Protein AF-A0A7V5ER15-F1 (afdb_monomer)

Foldseek 3Di:
DEEEAELVNLCCCCPVVVAQEDEAEPRYHYDPNNVVSCVVSNRHYHYPDPDPDDDDPVVPPPPDPDDDDDDDDDDDDDDPVVVVVVVVVVVVVVVCVVVVDDPPDPPDDQDPLLDDDDDDDDLPDDFAAEPPPRHGCPDDDPQWDAQESRYIYGCPALSNVLVVLLVVLLVLLQVLLVVCVVVVLPLLSVQSSSLSSLSVQLSVCSRHVHFRDWDDGPNDTLVRLVVCLVCVCVNQVDDQDDDDPPDDVSLVSLVVSLVSLVVSLVSQCVRFVPPPRPDGNRVRSNSSSVSSSSSSSVSSSCVVSCNSPDDDD

Mean predicted aligned error: 17.65 Å

Structure (mmCIF, N/CA/C/O backbone):
data_AF-A0A7V5ER15-F1
#
_entry.id   AF-A0A7V5ER15-F1
#
loop_
_atom_site.group_PDB
_atom_site.id
_atom_site.type_symbol
_atom_site.label_atom_id
_atom_site.label_alt_id
_atom_site.label_comp_id
_atom_site.label_asym_id
_atom_site.label_entity_id
_atom_site.label_seq_id
_atom_site.pdbx_PDB_ins_code
_atom_site.Cartn_x
_atom_site.Cartn_y
_atom_site.Cartn_z
_atom_site.occupancy
_atom_site.B_iso_or_equiv
_atom_site.auth_seq_id
_atom_site.auth_comp_id
_atom_site.auth_asym_id
_atom_site.auth_atom_id
_atom_site.pdbx_PDB_model_num
ATOM 1 N N . MET A 1 1 ? 37.498 3.837 35.149 1.00 53.59 1 MET A N 1
ATOM 2 C CA . MET A 1 1 ? 36.326 4.739 35.118 1.00 53.59 1 MET A CA 1
ATOM 3 C C . MET A 1 1 ? 35.666 4.514 33.775 1.00 53.59 1 MET A C 1
ATOM 5 O O . MET A 1 1 ? 36.375 4.599 32.789 1.00 53.59 1 MET A O 1
ATOM 9 N N . LYS A 1 2 ? 34.389 4.133 33.742 1.00 70.38 2 LYS A N 1
ATOM 10 C CA . LYS A 1 2 ? 33.688 3.754 32.510 1.00 70.38 2 LYS A CA 1
ATOM 11 C C . LYS A 1 2 ? 33.422 4.991 31.648 1.00 70.38 2 LYS A C 1
ATOM 13 O O . LYS A 1 2 ? 32.652 5.849 32.077 1.00 70.38 2 LYS A O 1
ATOM 18 N N . GLN A 1 3 ? 34.057 5.087 30.483 1.00 78.50 3 GLN A N 1
ATOM 19 C CA . GLN A 1 3 ? 33.856 6.185 29.532 1.00 78.50 3 GLN A CA 1
ATOM 20 C C . GLN A 1 3 ? 32.894 5.749 28.414 1.00 78.50 3 GLN A C 1
ATOM 22 O O . GLN A 1 3 ? 32.872 4.583 28.012 1.00 78.50 3 GLN A O 1
ATOM 27 N N . LEU A 1 4 ? 32.070 6.682 27.930 1.00 82.88 4 LEU A N 1
ATOM 28 C CA . LEU A 1 4 ? 31.176 6.473 26.788 1.00 82.88 4 LEU A CA 1
ATOM 29 C C . LEU A 1 4 ? 31.669 7.301 25.600 1.00 82.88 4 LEU A C 1
ATOM 31 O O . LEU A 1 4 ? 31.713 8.525 25.680 1.00 82.88 4 LEU A O 1
ATOM 35 N N . PHE A 1 5 ? 31.962 6.634 24.488 1.00 85.44 5 PHE A N 1
ATOM 36 C CA . PHE A 1 5 ? 32.396 7.243 23.235 1.00 85.44 5 PHE A CA 1
ATOM 37 C C . PHE A 1 5 ? 31.239 7.271 22.221 1.00 85.44 5 PHE A C 1
ATOM 39 O O . PHE A 1 5 ? 30.762 6.236 21.731 1.00 85.44 5 PHE A O 1
ATOM 46 N N . THR A 1 6 ? 30.766 8.481 21.925 1.00 89.12 6 THR A N 1
ATOM 47 C CA . THR A 1 6 ? 29.754 8.788 20.900 1.00 89.12 6 THR A CA 1
ATOM 48 C C . THR A 1 6 ? 30.422 9.287 19.617 1.00 89.12 6 THR A C 1
ATOM 50 O O . THR A 1 6 ? 31.609 9.601 19.615 1.00 89.12 6 THR A O 1
ATOM 53 N N . ALA A 1 7 ? 29.675 9.352 18.510 1.00 84.56 7 ALA A N 1
ATOM 54 C CA . ALA A 1 7 ? 30.217 9.800 17.224 1.00 84.56 7 ALA A CA 1
ATOM 55 C C . ALA A 1 7 ? 30.763 11.237 17.282 1.00 84.56 7 ALA A C 1
ATOM 57 O O . ALA A 1 7 ? 31.835 11.498 16.755 1.00 84.56 7 ALA A O 1
ATOM 58 N N . GLU A 1 8 ? 30.087 12.123 18.013 1.00 87.81 8 GLU A N 1
ATOM 59 C CA . GLU A 1 8 ? 30.524 13.505 18.249 1.00 87.81 8 GLU A CA 1
ATOM 60 C C . GLU A 1 8 ? 31.857 13.570 19.016 1.00 87.81 8 GLU A C 1
ATOM 62 O O . GLU A 1 8 ? 32.727 14.379 18.707 1.00 87.81 8 GLU A O 1
ATOM 67 N N . ILE A 1 9 ? 32.070 12.662 19.978 1.00 87.56 9 ILE A N 1
ATOM 68 C CA . ILE A 1 9 ? 33.349 12.563 20.695 1.00 87.56 9 ILE A CA 1
ATOM 69 C C . ILE A 1 9 ? 34.459 12.112 19.740 1.00 87.56 9 ILE A C 1
ATOM 71 O O . ILE A 1 9 ? 35.551 12.663 19.791 1.00 87.56 9 ILE A O 1
ATOM 75 N N . ILE A 1 10 ? 34.185 11.151 18.853 1.00 89.50 10 ILE A N 1
ATOM 76 C CA . ILE A 1 10 ? 35.155 10.684 17.851 1.00 89.50 10 ILE A CA 1
ATOM 77 C C . ILE A 1 10 ? 35.523 11.799 16.866 1.00 89.50 10 ILE A C 1
ATOM 79 O O . ILE A 1 10 ? 36.703 11.990 16.583 1.00 89.50 10 ILE A O 1
ATOM 83 N N . GLU A 1 11 ? 34.542 12.565 16.386 1.00 86.44 11 GLU A N 1
ATOM 84 C CA . GLU A 1 11 ? 34.790 13.720 15.515 1.00 86.44 11 GLU A CA 1
ATOM 85 C C . GLU A 1 11 ? 35.687 14.752 16.192 1.00 86.44 11 GLU A C 1
ATOM 87 O O . GLU A 1 11 ? 36.649 15.219 15.583 1.00 86.44 11 GLU A O 1
ATOM 92 N N . ARG A 1 12 ? 35.419 15.053 17.465 1.00 87.75 12 ARG A N 1
ATOM 93 C CA . ARG A 1 12 ? 36.226 15.992 18.242 1.00 87.75 12 ARG A CA 1
ATOM 94 C C . ARG A 1 12 ? 37.669 15.512 18.412 1.00 87.75 12 ARG A C 1
ATOM 96 O O . ARG A 1 12 ? 38.597 16.273 18.161 1.00 87.75 12 ARG A O 1
ATOM 103 N N . LEU A 1 13 ? 37.860 14.241 18.770 1.00 84.38 13 LEU A N 1
ATOM 104 C CA . LEU A 1 13 ? 39.193 13.660 18.965 1.00 84.38 13 LEU A CA 1
ATOM 105 C C . LEU A 1 13 ? 40.045 13.708 17.686 1.00 84.38 13 LEU A C 1
ATOM 107 O O . LEU A 1 13 ? 41.249 13.941 17.760 1.00 84.38 13 LEU A O 1
ATOM 111 N N . VAL A 1 14 ? 39.437 13.522 16.511 1.00 83.19 14 VAL A N 1
ATOM 112 C CA . VAL A 1 14 ? 40.169 13.556 15.234 1.00 83.19 14 VAL A CA 1
ATOM 113 C C . VAL A 1 14 ? 40.383 14.987 14.736 1.00 83.19 14 VAL A C 1
ATOM 115 O O . VAL A 1 14 ? 41.484 15.326 14.308 1.00 83.19 14 VAL A O 1
ATOM 118 N N . HIS A 1 15 ? 39.350 15.832 14.766 1.00 84.19 15 HIS A N 1
ATOM 119 C CA . HIS A 1 15 ? 39.406 17.162 14.152 1.00 84.19 15 HIS A CA 1
ATOM 120 C C . HIS A 1 15 ? 40.027 18.237 15.045 1.00 84.19 15 HIS A C 1
ATOM 122 O O . HIS A 1 15 ? 40.705 19.121 14.524 1.00 84.19 15 HIS A O 1
ATOM 128 N N . GLU A 1 16 ? 39.797 18.182 16.358 1.00 79.56 16 GLU A N 1
ATOM 129 C CA . GLU A 1 16 ? 40.318 19.181 17.299 1.00 79.56 16 GLU A CA 1
ATOM 130 C C . GLU A 1 16 ? 41.648 18.729 17.905 1.00 79.56 16 GLU A C 1
ATOM 132 O O . GLU A 1 16 ? 42.605 19.501 17.929 1.00 79.56 16 GLU A O 1
ATOM 137 N N . ASP A 1 17 ? 41.732 17.462 18.320 1.00 75.31 17 ASP A N 1
ATOM 138 C CA . ASP A 1 17 ? 42.907 16.933 19.022 1.00 75.31 17 ASP A CA 1
ATOM 139 C C . ASP A 1 17 ? 43.903 16.212 18.092 1.00 75.31 17 ASP A C 1
ATOM 141 O O . ASP A 1 17 ? 44.980 15.800 18.531 1.00 75.31 17 ASP A O 1
ATOM 145 N N . GLY A 1 18 ? 43.568 16.058 16.803 1.00 78.88 18 GLY A N 1
ATOM 146 C CA . GLY A 1 18 ? 44.436 15.446 15.792 1.00 78.88 18 GLY A CA 1
ATOM 147 C C . GLY A 1 18 ? 44.764 13.973 16.053 1.00 78.88 18 GLY A C 1
ATOM 148 O O . GLY A 1 18 ? 45.786 13.478 15.571 1.00 78.88 18 GLY A O 1
ATOM 149 N N . GLN A 1 19 ? 43.950 13.274 16.847 1.00 78.50 19 GLN A N 1
ATOM 150 C CA . GLN A 1 19 ? 44.224 11.892 17.217 1.00 78.50 19 GLN A CA 1
ATOM 151 C C . GLN A 1 19 ? 44.002 10.946 16.041 1.00 78.50 19 GLN A C 1
ATOM 153 O O . GLN A 1 19 ? 43.000 11.015 15.334 1.00 78.50 19 GLN A O 1
ATOM 158 N N . THR A 1 20 ? 44.932 10.010 15.883 1.00 75.56 20 THR A N 1
ATOM 159 C CA . THR A 1 20 ? 44.865 8.935 14.886 1.00 75.56 20 THR A CA 1
ATOM 160 C C . THR A 1 20 ? 44.642 7.563 15.516 1.00 75.56 20 THR A C 1
ATOM 162 O O . THR A 1 20 ? 44.305 6.619 14.809 1.00 75.56 20 THR A O 1
ATOM 165 N N . VAL A 1 21 ? 44.765 7.454 16.844 1.00 81.00 21 VAL A N 1
ATOM 166 C CA . VAL A 1 21 ? 44.591 6.210 17.601 1.00 81.00 21 VAL A CA 1
ATOM 167 C C . VAL A 1 21 ? 43.817 6.486 18.889 1.00 81.00 21 VAL A C 1
ATOM 169 O O . VAL A 1 21 ? 44.170 7.394 19.641 1.00 81.00 21 VAL A O 1
ATOM 172 N N . LEU A 1 22 ? 42.802 5.669 19.174 1.00 81.44 22 LEU A N 1
ATOM 173 C CA . LEU A 1 22 ? 42.041 5.687 20.422 1.00 81.44 22 LEU A CA 1
ATOM 174 C C . LEU A 1 22 ? 42.127 4.322 21.114 1.00 81.44 22 LEU A C 1
ATOM 176 O O . LEU A 1 22 ? 41.674 3.306 20.585 1.00 81.44 22 LEU A O 1
ATOM 180 N N . VAL A 1 23 ? 42.680 4.314 22.328 1.00 82.56 23 VAL A N 1
ATOM 181 C CA . VAL A 1 23 ? 42.781 3.114 23.168 1.00 82.56 23 VAL A CA 1
ATOM 182 C C . VAL A 1 23 ? 41.548 3.016 24.061 1.00 82.56 23 VAL A C 1
ATOM 184 O O . VAL A 1 23 ? 41.304 3.896 24.886 1.00 82.56 23 VAL A O 1
ATOM 187 N N . LEU A 1 24 ? 40.778 1.941 23.903 1.00 82.06 24 LEU A N 1
ATOM 188 C CA . LEU A 1 24 ? 39.581 1.667 24.692 1.00 82.06 24 LEU A CA 1
ATOM 189 C C . LEU A 1 24 ? 39.930 0.757 25.871 1.00 82.06 24 LEU A C 1
ATOM 191 O O . LEU A 1 24 ? 40.440 -0.355 25.694 1.00 82.06 24 LEU A O 1
ATOM 195 N N . GLY A 1 25 ? 39.622 1.218 27.081 1.00 77.00 25 GLY A N 1
ATOM 196 C CA . GLY A 1 25 ? 39.696 0.400 28.280 1.00 77.00 25 GLY A CA 1
ATOM 197 C C . GLY A 1 25 ? 38.659 -0.725 28.265 1.00 77.00 25 GLY A C 1
ATOM 198 O O . GLY A 1 25 ? 37.632 -0.651 27.593 1.00 77.00 25 GLY A O 1
ATOM 199 N N . ARG A 1 26 ? 38.907 -1.772 29.057 1.00 72.31 26 ARG A N 1
ATOM 200 C CA . ARG A 1 26 ? 38.073 -2.988 29.124 1.00 72.31 26 ARG A CA 1
ATOM 201 C C . ARG A 1 26 ? 36.591 -2.729 29.442 1.00 72.31 26 ARG A C 1
ATOM 2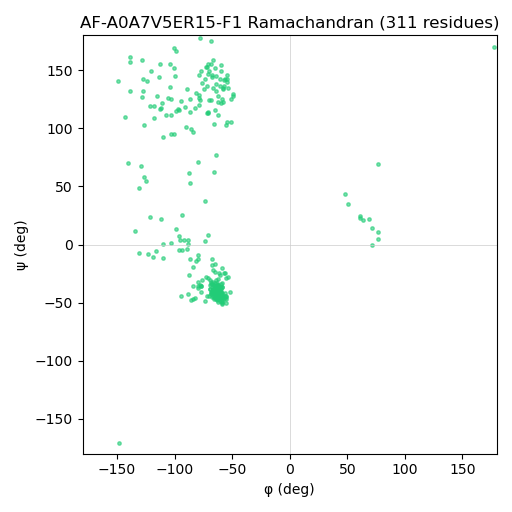03 O O . ARG A 1 26 ? 35.733 -3.491 29.013 1.00 72.31 26 ARG A O 1
ATOM 210 N N . ASP A 1 27 ? 36.302 -1.651 30.169 1.00 74.44 27 ASP A N 1
ATOM 211 C CA . ASP A 1 27 ? 34.946 -1.264 30.576 1.00 74.44 27 ASP A CA 1
ATOM 212 C C . ASP A 1 27 ? 34.366 -0.100 29.755 1.00 74.44 27 ASP A C 1
ATOM 214 O O . ASP A 1 27 ? 33.245 0.341 30.033 1.00 74.44 27 ASP A O 1
ATOM 218 N N . ASP A 1 28 ? 35.103 0.414 28.767 1.00 80.88 28 ASP A N 1
ATOM 219 C CA . ASP A 1 28 ? 34.663 1.546 27.958 1.00 80.88 28 ASP A CA 1
ATOM 220 C C . ASP A 1 28 ? 33.616 1.120 26.930 1.00 80.88 28 ASP A C 1
ATOM 222 O O . ASP A 1 28 ? 33.696 0.068 26.290 1.00 80.88 28 ASP A O 1
ATOM 226 N N . ILE A 1 29 ? 32.600 1.963 26.761 1.00 77.94 29 ILE A N 1
ATOM 227 C CA . ILE A 1 29 ? 31.530 1.730 25.797 1.00 77.94 29 ILE A CA 1
ATOM 228 C C . ILE A 1 29 ? 31.744 2.662 24.621 1.00 77.94 29 ILE A C 1
ATOM 230 O O . ILE A 1 29 ? 31.768 3.874 24.780 1.00 77.94 29 ILE A O 1
ATOM 234 N N . ILE A 1 30 ? 31.798 2.101 23.420 1.00 86.38 30 ILE A N 1
ATOM 235 C CA . ILE A 1 30 ? 31.730 2.862 22.176 1.00 86.38 30 ILE A CA 1
ATOM 236 C C . ILE A 1 30 ? 30.454 2.481 21.427 1.00 86.38 30 ILE A C 1
ATOM 238 O O . ILE A 1 30 ? 30.146 1.299 21.233 1.00 86.38 30 ILE A O 1
ATOM 242 N N . THR A 1 31 ? 29.677 3.494 21.052 1.00 80.50 31 THR A N 1
ATOM 243 C CA . THR A 1 31 ? 28.414 3.297 20.325 1.00 80.50 31 THR A CA 1
ATOM 244 C C . THR A 1 31 ? 28.664 2.767 18.902 1.00 80.50 31 THR A C 1
ATOM 246 O O . THR A 1 31 ? 29.734 3.016 18.345 1.00 80.50 31 THR A O 1
ATOM 249 N N . PRO A 1 32 ? 27.703 2.060 18.271 1.00 74.69 32 PRO A N 1
ATOM 250 C CA . PRO A 1 32 ? 27.856 1.589 16.889 1.00 74.69 32 PRO A CA 1
ATOM 251 C C . PRO A 1 32 ? 28.183 2.723 15.907 1.00 74.69 32 PRO A C 1
ATOM 253 O O . PRO A 1 32 ? 29.148 2.621 15.158 1.00 74.69 32 PRO A O 1
ATOM 256 N N . LEU A 1 33 ? 27.467 3.848 16.015 1.00 72.88 33 LEU A N 1
ATOM 257 C CA . LEU A 1 33 ? 27.687 5.029 15.178 1.00 72.88 33 LEU A CA 1
ATOM 258 C C . LEU A 1 33 ? 29.090 5.632 15.367 1.00 72.88 33 LEU A C 1
ATOM 260 O O . LEU A 1 33 ? 29.700 6.090 14.410 1.00 72.88 33 LEU A O 1
ATOM 264 N N . ALA A 1 34 ? 29.635 5.592 16.587 1.00 83.69 34 ALA A N 1
ATOM 265 C CA . ALA A 1 34 ? 30.999 6.044 16.856 1.00 83.69 34 ALA A CA 1
ATOM 266 C C . ALA A 1 34 ? 32.066 5.145 16.209 1.00 83.69 34 ALA A C 1
ATOM 268 O O . ALA A 1 34 ? 33.092 5.651 15.763 1.00 83.69 34 ALA A O 1
ATOM 269 N N . ARG A 1 35 ? 31.832 3.826 16.115 1.00 82.19 35 ARG A N 1
ATOM 270 C CA . ARG A 1 35 ? 32.754 2.907 15.419 1.00 82.19 35 ARG A CA 1
ATOM 271 C C . ARG A 1 35 ? 32.768 3.151 13.916 1.00 82.19 35 ARG A C 1
ATOM 273 O O . ARG A 1 35 ? 33.840 3.145 13.319 1.00 82.19 35 ARG A O 1
ATOM 280 N N . ASP A 1 36 ? 31.598 3.363 13.323 1.00 77.50 36 ASP A N 1
ATOM 281 C CA . ASP A 1 36 ? 31.497 3.681 11.898 1.00 77.50 36 ASP A CA 1
ATOM 282 C C . ASP A 1 36 ? 32.178 5.022 11.608 1.00 77.50 36 ASP A C 1
ATOM 284 O O . ASP A 1 36 ? 33.004 5.110 10.700 1.00 77.50 36 ASP A O 1
ATOM 288 N N . ARG A 1 37 ? 31.964 6.021 12.474 1.00 79.88 37 ARG A N 1
ATOM 289 C CA . ARG A 1 37 ? 32.613 7.327 12.345 1.00 79.88 37 ARG A CA 1
ATOM 290 C C . ARG A 1 37 ? 34.135 7.275 12.502 1.00 79.88 37 ARG A C 1
ATOM 292 O O . ARG A 1 37 ? 34.843 7.947 11.761 1.00 79.88 37 ARG A O 1
ATOM 299 N N . ALA A 1 38 ? 34.649 6.443 13.408 1.00 83.69 38 ALA A N 1
ATOM 300 C CA . ALA A 1 38 ? 36.089 6.226 13.563 1.00 83.69 38 ALA A CA 1
ATOM 301 C C . ALA A 1 38 ? 36.718 5.629 12.292 1.00 83.69 38 ALA A C 1
ATOM 303 O O . ALA A 1 38 ? 37.777 6.081 11.866 1.00 83.69 38 ALA A O 1
ATOM 304 N N . ARG A 1 39 ? 36.038 4.676 11.633 1.00 81.12 39 ARG A N 1
ATOM 305 C CA . ARG A 1 39 ? 36.496 4.107 10.352 1.00 81.12 39 ARG A CA 1
ATOM 306 C C . ARG A 1 39 ? 36.516 5.141 9.232 1.00 81.12 39 ARG A C 1
ATOM 308 O O . ARG A 1 39 ? 37.474 5.177 8.470 1.00 81.12 39 ARG A O 1
ATOM 315 N N . GLU A 1 40 ? 35.477 5.967 9.135 1.00 83.31 40 GLU A N 1
ATOM 316 C CA . GLU A 1 40 ? 35.396 7.032 8.126 1.00 83.31 40 GLU A CA 1
ATOM 317 C C . GLU A 1 40 ? 36.511 8.068 8.281 1.00 83.31 40 GLU A C 1
ATOM 319 O O . GLU A 1 40 ? 37.057 8.545 7.288 1.00 83.31 40 GLU A O 1
ATOM 324 N N . LEU A 1 41 ? 36.851 8.403 9.526 1.00 83.44 41 LEU A N 1
ATOM 325 C CA . LEU A 1 41 ? 37.863 9.403 9.859 1.00 83.44 41 LEU A CA 1
ATOM 326 C C . LEU A 1 41 ? 39.284 8.826 9.968 1.00 83.44 41 LEU A C 1
ATOM 328 O O . LEU A 1 41 ? 40.223 9.570 10.238 1.00 83.44 41 LEU A O 1
ATOM 332 N N . GLY A 1 42 ? 39.457 7.519 9.749 1.00 82.44 42 GLY A N 1
ATOM 333 C CA . GLY A 1 42 ? 40.760 6.854 9.822 1.00 82.44 42 GLY A CA 1
ATOM 334 C C . GLY A 1 42 ? 41.348 6.761 11.235 1.00 82.44 42 GLY A C 1
ATOM 335 O O . GLY A 1 42 ? 42.560 6.620 11.371 1.00 82.44 42 GLY A O 1
ATOM 336 N N . LEU A 1 43 ? 40.513 6.841 12.275 1.00 80.62 43 LEU A N 1
ATOM 337 C CA . LEU A 1 43 ? 40.917 6.679 13.672 1.00 80.62 43 LEU A CA 1
ATOM 338 C C . LEU A 1 43 ? 41.004 5.185 14.021 1.00 80.62 43 LEU A C 1
ATOM 340 O O . LEU A 1 43 ? 40.000 4.465 13.997 1.00 80.62 43 LEU A O 1
ATOM 344 N N . GLU A 1 44 ? 42.197 4.721 14.382 1.00 81.75 44 GLU A N 1
ATOM 345 C CA . GLU A 1 44 ? 42.444 3.332 14.766 1.00 81.75 44 GLU A CA 1
ATOM 346 C C . GLU A 1 44 ? 41.961 3.066 16.200 1.00 81.75 44 GLU A C 1
ATOM 348 O O . GLU A 1 44 ? 42.360 3.743 17.148 1.00 81.75 44 GLU A O 1
ATOM 353 N N . LEU A 1 45 ? 41.083 2.073 16.375 1.00 81.88 45 LEU A N 1
ATOM 354 C CA . LEU A 1 45 ? 40.545 1.691 17.682 1.00 81.88 45 LEU A CA 1
ATOM 355 C C . LEU A 1 45 ? 41.308 0.484 18.233 1.00 81.88 45 LEU A C 1
ATOM 357 O O . LEU A 1 45 ? 41.186 -0.615 17.693 1.00 81.88 45 LEU A O 1
ATOM 361 N N . ILE A 1 46 ? 42.024 0.665 19.343 1.00 78.94 46 ILE A N 1
ATOM 362 C CA . ILE A 1 46 ? 42.785 -0.405 20.001 1.00 78.94 46 ILE A CA 1
ATOM 363 C C . ILE A 1 46 ? 42.067 -0.799 21.294 1.00 78.94 46 ILE A C 1
ATOM 365 O O . ILE A 1 46 ? 41.993 -0.015 22.238 1.00 78.94 46 ILE A O 1
ATOM 369 N N . GLY A 1 47 ? 41.509 -2.009 21.341 1.00 73.81 47 GLY A N 1
ATOM 370 C CA . GLY A 1 47 ? 40.952 -2.576 22.572 1.00 73.81 47 GLY A CA 1
ATOM 371 C C . GLY A 1 47 ? 42.051 -3.093 23.503 1.00 73.81 47 GLY A C 1
ATOM 372 O O . GLY A 1 47 ? 43.090 -3.553 23.037 1.00 73.81 47 GLY A O 1
ATOM 373 N N . ALA A 1 48 ? 41.813 -3.048 24.818 1.00 59.06 48 ALA A N 1
ATOM 374 C CA . ALA A 1 48 ? 42.744 -3.566 25.830 1.00 59.06 48 ALA A CA 1
ATOM 375 C C . ALA A 1 48 ? 43.082 -5.067 25.676 1.00 59.06 48 ALA A C 1
ATOM 377 O O . ALA A 1 48 ? 44.131 -5.508 26.141 1.00 59.06 48 ALA A O 1
ATOM 378 N N . ASP A 1 49 ? 42.238 -5.824 24.974 1.00 51.25 49 ASP A N 1
ATOM 379 C CA . ASP A 1 49 ? 42.441 -7.233 24.665 1.00 51.25 49 ASP A CA 1
ATOM 380 C C . ASP A 1 49 ? 42.524 -7.334 23.133 1.00 51.25 49 ASP A C 1
ATOM 382 O O . ASP A 1 49 ? 41.530 -7.088 22.453 1.00 51.25 49 ASP A O 1
ATOM 386 N N . GLY A 1 50 ? 43.709 -7.604 22.576 1.00 45.84 50 GLY A N 1
ATOM 387 C CA . GLY A 1 50 ? 43.970 -7.655 21.129 1.00 45.84 50 GLY A CA 1
ATOM 388 C C . GLY A 1 50 ? 43.255 -8.795 20.390 1.00 45.84 50 GLY A C 1
ATOM 389 O O . GLY A 1 50 ? 43.913 -9.664 19.823 1.00 45.84 50 GLY A O 1
ATOM 390 N N . GLU A 1 51 ? 41.923 -8.798 20.384 1.00 40.72 51 GLU A N 1
ATOM 391 C CA . GLU A 1 51 ? 41.082 -9.700 19.602 1.00 40.72 51 GLU A CA 1
ATOM 392 C C . GLU A 1 51 ? 40.316 -8.931 18.518 1.00 40.72 51 GLU A C 1
ATOM 394 O O . GLU A 1 51 ? 39.454 -8.089 18.781 1.00 40.72 51 GLU A O 1
ATOM 399 N N . ASP A 1 52 ? 40.624 -9.284 17.271 1.00 40.84 52 ASP A N 1
ATOM 400 C CA . ASP A 1 52 ? 39.835 -8.978 16.087 1.00 40.84 52 ASP A CA 1
ATOM 401 C C . ASP A 1 52 ? 38.360 -9.380 16.274 1.00 40.84 52 ASP A C 1
ATOM 403 O O . ASP A 1 52 ? 38.018 -10.542 16.498 1.00 40.84 52 ASP A O 1
ATOM 407 N N . GLY A 1 53 ? 37.460 -8.416 16.077 1.00 46.62 53 GLY A N 1
ATOM 408 C CA . GLY A 1 53 ? 36.247 -8.635 15.284 1.00 46.62 53 GLY A CA 1
ATOM 409 C C . GLY A 1 53 ? 35.225 -9.693 15.725 1.00 46.62 53 GLY A C 1
ATOM 410 O O . GLY A 1 53 ? 34.437 -10.122 14.880 1.00 46.62 53 GLY A O 1
ATOM 411 N N . ARG A 1 54 ? 35.145 -10.099 16.999 1.00 37.06 54 ARG A N 1
ATOM 412 C CA . ARG A 1 54 ? 34.001 -10.885 17.506 1.00 37.06 54 ARG A CA 1
ATOM 413 C C . ARG A 1 54 ? 33.043 -10.028 18.328 1.00 37.06 54 ARG A C 1
ATOM 415 O O . ARG A 1 54 ? 33.418 -9.379 19.297 1.00 37.06 54 ARG A O 1
ATOM 422 N N . LEU A 1 55 ? 31.771 -10.048 17.927 1.00 37.44 55 LEU A N 1
ATOM 423 C CA . LEU A 1 55 ? 30.662 -9.479 18.692 1.00 37.44 55 LEU A CA 1
ATOM 424 C C . LEU A 1 55 ? 30.656 -10.059 20.126 1.00 37.44 55 LEU A C 1
ATOM 426 O O . LEU A 1 55 ? 30.794 -11.276 20.274 1.00 37.44 55 LEU A O 1
ATOM 430 N N . PRO A 1 56 ? 30.477 -9.232 21.174 1.00 42.41 56 PRO A N 1
ATOM 431 C CA . PRO A 1 56 ? 30.489 -9.702 22.557 1.00 42.41 56 PRO A CA 1
ATOM 432 C C . PRO A 1 56 ? 29.278 -10.607 22.875 1.00 42.41 56 PRO A C 1
ATOM 434 O O . PRO A 1 56 ? 28.176 -10.370 22.373 1.00 42.41 56 PRO A O 1
ATOM 437 N N . PRO A 1 57 ? 29.439 -11.624 23.745 1.00 42.94 57 PRO A N 1
ATOM 438 C CA . PRO A 1 57 ? 28.476 -12.706 23.946 1.00 42.94 57 PRO A CA 1
ATOM 439 C C . PRO A 1 57 ? 27.400 -12.343 24.979 1.00 42.94 57 PRO A C 1
ATOM 441 O O . PRO A 1 57 ? 27.162 -13.087 25.927 1.00 42.94 57 PRO A O 1
ATOM 444 N N . TRP A 1 58 ? 26.719 -11.206 24.820 1.00 44.31 58 TRP A N 1
ATOM 445 C CA . TRP A 1 58 ? 25.538 -10.898 25.641 1.00 44.31 58 TRP A CA 1
ATOM 446 C C . TRP A 1 58 ? 24.210 -11.308 24.991 1.00 44.31 58 TRP A C 1
ATOM 448 O O . TRP A 1 58 ? 23.142 -10.906 25.440 1.00 44.31 58 TRP A O 1
ATOM 458 N N . SER A 1 59 ? 24.238 -12.301 24.099 1.00 47.34 59 SER A N 1
ATOM 459 C CA . SER A 1 59 ? 23.131 -13.260 23.951 1.00 47.34 59 SER A CA 1
ATOM 460 C C . SER A 1 59 ? 23.076 -14.265 25.123 1.00 47.34 59 SER A C 1
ATOM 462 O O . SER A 1 59 ? 22.801 -15.447 24.927 1.00 47.34 59 SER A O 1
ATOM 464 N N . ALA A 1 60 ? 23.364 -13.815 26.348 1.00 38.75 60 ALA A N 1
ATOM 465 C CA . ALA A 1 60 ? 23.474 -14.644 27.549 1.00 38.75 60 ALA A CA 1
ATOM 466 C C . ALA A 1 60 ? 22.490 -14.231 28.660 1.00 38.75 60 ALA A C 1
ATOM 468 O O . ALA A 1 60 ? 22.667 -14.597 29.817 1.00 38.75 60 ALA A O 1
ATOM 469 N N . ALA A 1 61 ? 21.383 -13.565 28.311 1.00 37.59 61 ALA A N 1
ATOM 470 C CA . ALA A 1 61 ? 20.212 -13.474 29.194 1.00 37.59 61 ALA A CA 1
ATOM 471 C C . ALA A 1 61 ? 19.445 -14.816 29.322 1.00 37.59 61 ALA A C 1
ATOM 473 O O . ALA A 1 61 ? 18.372 -14.859 29.914 1.00 37.59 61 ALA A O 1
ATOM 474 N N . ALA A 1 62 ? 19.993 -15.917 28.790 1.00 39.09 62 ALA A N 1
ATOM 475 C CA . ALA A 1 62 ? 19.410 -17.255 28.858 1.00 39.09 62 ALA A CA 1
ATOM 476 C C . ALA A 1 62 ? 20.172 -18.253 29.759 1.00 39.09 62 ALA A C 1
ATOM 478 O O . ALA A 1 62 ? 19.737 -19.397 29.844 1.00 39.09 62 ALA A O 1
ATOM 479 N N . GLN A 1 63 ? 21.283 -17.892 30.426 1.00 44.34 63 GLN A N 1
ATOM 480 C CA . GLN A 1 63 ? 22.116 -18.909 31.113 1.00 44.34 63 GLN A CA 1
ATOM 481 C C . GLN A 1 63 ? 22.598 -18.614 32.544 1.00 44.34 63 GLN A C 1
ATOM 483 O O . GLN A 1 63 ? 23.381 -19.393 33.078 1.00 44.34 63 GLN A O 1
ATOM 488 N N . ALA A 1 64 ? 22.095 -17.595 33.246 1.00 37.97 64 ALA A N 1
ATOM 489 C CA . ALA A 1 64 ? 22.489 -17.388 34.647 1.00 37.97 64 ALA A CA 1
ATOM 490 C C . ALA A 1 64 ? 21.332 -16.955 35.559 1.00 37.97 64 ALA A C 1
ATOM 492 O O . ALA A 1 64 ? 21.291 -15.842 36.067 1.00 37.97 64 ALA A O 1
ATOM 493 N N . THR A 1 65 ? 20.406 -17.879 35.819 1.00 39.41 65 THR A N 1
ATOM 494 C CA . THR A 1 65 ? 19.617 -17.892 37.067 1.00 39.41 65 THR A CA 1
ATOM 495 C C . THR A 1 65 ? 19.755 -19.251 37.759 1.00 39.41 65 THR A C 1
ATOM 497 O O . THR A 1 65 ? 18.781 -19.922 38.077 1.00 39.41 65 THR A O 1
ATOM 500 N N . ALA A 1 66 ? 20.995 -19.673 38.020 1.00 34.56 66 ALA A N 1
ATOM 501 C CA . ALA A 1 66 ? 21.268 -20.744 38.973 1.00 34.56 66 ALA A CA 1
ATOM 502 C C . ALA A 1 66 ? 21.366 -20.130 40.382 1.00 34.56 66 ALA A C 1
ATOM 504 O O . ALA A 1 66 ? 22.383 -19.544 40.750 1.00 34.56 66 ALA A O 1
ATOM 505 N N . ARG A 1 67 ? 20.280 -20.217 41.162 1.00 36.69 67 ARG A N 1
ATOM 506 C CA . ARG A 1 67 ? 20.312 -19.955 42.614 1.00 36.69 67 ARG A CA 1
ATOM 507 C C . ARG A 1 67 ? 21.062 -21.097 43.318 1.00 36.69 67 ARG A C 1
ATOM 509 O O . ARG A 1 67 ? 20.941 -22.241 42.880 1.00 36.69 67 ARG A O 1
ATOM 516 N N . PRO A 1 68 ? 21.792 -20.830 44.416 1.00 36.62 68 PRO A N 1
ATOM 517 C CA . PRO A 1 68 ? 22.442 -21.883 45.183 1.00 36.62 68 PRO A CA 1
ATOM 518 C C . PRO A 1 68 ? 21.403 -22.775 45.875 1.00 36.62 68 PRO A C 1
ATOM 520 O O . PRO A 1 68 ? 20.348 -22.313 46.316 1.00 36.62 68 PRO A O 1
ATOM 523 N N . ALA A 1 69 ? 21.723 -24.066 45.941 1.00 31.47 69 ALA A N 1
ATOM 524 C CA . ALA A 1 69 ? 20.878 -25.117 46.483 1.00 31.47 69 ALA A CA 1
ATOM 525 C C . ALA A 1 69 ? 20.631 -24.931 47.990 1.00 31.47 69 ALA A C 1
ATOM 527 O O . ALA A 1 69 ? 21.547 -25.049 48.801 1.00 31.47 69 ALA A O 1
ATOM 528 N N . HIS A 1 70 ? 19.370 -24.705 48.362 1.00 35.94 70 HIS A N 1
ATOM 529 C CA . HIS A 1 70 ? 18.884 -25.003 49.704 1.00 35.94 70 HIS A CA 1
ATOM 530 C C . HIS A 1 70 ? 18.439 -26.466 49.739 1.00 35.94 70 HIS A C 1
ATOM 532 O O . HIS A 1 70 ? 17.616 -26.891 48.929 1.00 35.94 70 HIS A O 1
ATOM 538 N N . GLN A 1 71 ? 18.996 -27.233 50.676 1.00 44.34 71 GLN A N 1
ATOM 539 C CA . GLN A 1 71 ? 18.542 -28.583 50.994 1.00 44.34 71 GLN A CA 1
ATOM 540 C C . GLN A 1 71 ? 17.073 -28.540 51.436 1.00 44.34 71 GLN A C 1
ATOM 542 O O . GLN A 1 71 ? 16.740 -27.870 52.412 1.00 44.34 71 GLN A O 1
ATOM 547 N N . ALA A 1 72 ? 16.213 -29.267 50.722 1.00 36.44 72 ALA A N 1
ATOM 548 C CA . ALA A 1 72 ? 14.832 -29.519 51.108 1.00 36.44 72 ALA A CA 1
ATOM 549 C C . ALA A 1 72 ? 14.554 -31.028 51.068 1.00 36.44 72 ALA A C 1
ATOM 551 O O . ALA A 1 72 ? 14.909 -31.732 50.124 1.00 36.44 72 ALA A O 1
ATOM 552 N N . THR A 1 73 ? 13.949 -31.492 52.153 1.00 35.44 73 THR A N 1
ATOM 553 C CA . THR A 1 73 ? 13.498 -32.847 52.484 1.00 35.44 73 THR A CA 1
ATOM 554 C C . THR A 1 73 ? 12.568 -33.414 51.395 1.00 35.44 73 THR A C 1
ATOM 556 O O . THR A 1 73 ? 11.815 -32.641 50.800 1.00 35.44 73 THR A O 1
ATOM 559 N N . PRO A 1 74 ? 12.574 -34.731 51.102 1.00 35.06 74 PRO A N 1
ATOM 560 C CA . PRO A 1 74 ? 11.835 -35.266 49.961 1.00 35.06 74 PRO A CA 1
ATOM 561 C C . PRO A 1 74 ? 10.324 -35.228 50.217 1.00 35.06 74 PRO A C 1
ATOM 563 O O . PRO A 1 74 ? 9.806 -35.946 51.070 1.00 35.06 74 PRO A O 1
ATOM 566 N N . ALA A 1 75 ? 9.618 -34.398 49.451 1.00 39.41 75 ALA A N 1
ATOM 567 C CA . ALA A 1 75 ? 8.171 -34.462 49.306 1.00 39.41 75 ALA A CA 1
ATOM 568 C C . ALA A 1 75 ? 7.827 -35.410 48.147 1.00 39.41 75 ALA A C 1
ATOM 570 O O . ALA A 1 75 ? 8.434 -35.351 47.078 1.00 39.41 75 ALA A O 1
ATOM 571 N N . SER A 1 76 ? 6.864 -36.295 48.386 1.00 51.00 76 SER A N 1
ATOM 572 C CA . SER A 1 76 ? 6.336 -37.283 47.443 1.00 51.00 76 SER A CA 1
ATOM 573 C C . SER A 1 76 ? 5.966 -36.674 46.087 1.00 51.00 76 SER A C 1
ATOM 575 O O . SER A 1 76 ? 5.209 -35.705 46.023 1.00 51.00 76 SER A O 1
ATOM 577 N N . THR A 1 77 ? 6.457 -37.283 45.009 1.00 40.28 77 THR A N 1
ATOM 578 C CA . THR A 1 77 ? 6.136 -36.959 43.615 1.00 40.28 77 THR A CA 1
ATOM 579 C C . THR A 1 77 ? 4.644 -37.172 43.332 1.00 40.28 77 THR A C 1
ATOM 581 O O . THR A 1 77 ? 4.163 -38.294 43.501 1.00 40.28 77 THR A O 1
ATOM 584 N N . PRO A 1 78 ? 3.892 -36.156 42.867 1.00 50.75 78 PRO A N 1
ATOM 585 C CA . PRO A 1 78 ? 2.613 -36.388 42.215 1.00 50.75 78 PRO A CA 1
ATOM 586 C C . PRO A 1 78 ? 2.862 -36.953 40.813 1.00 50.75 78 PRO A C 1
ATOM 588 O O . PRO A 1 78 ? 3.802 -36.552 40.126 1.00 50.75 78 PRO A O 1
ATOM 591 N N . ASP A 1 79 ? 2.009 -37.884 40.412 1.00 54.16 79 ASP A N 1
ATOM 592 C CA . ASP A 1 79 ? 2.050 -38.623 39.153 1.00 54.16 79 ASP A CA 1
ATOM 593 C C . ASP A 1 79 ? 2.091 -37.688 37.921 1.00 54.16 79 ASP A C 1
ATOM 595 O O . ASP A 1 79 ? 1.109 -37.035 37.561 1.00 54.16 79 ASP A O 1
ATOM 599 N N . GLY A 1 80 ? 3.267 -37.579 37.290 1.00 47.97 80 GLY A N 1
ATOM 600 C CA . GLY A 1 80 ? 3.549 -36.650 36.187 1.00 47.97 80 GLY A CA 1
ATOM 601 C C . GLY A 1 80 ? 2.807 -36.965 34.883 1.00 47.97 80 GLY A C 1
ATOM 602 O O . GLY A 1 80 ? 2.741 -36.106 34.001 1.00 47.97 80 GLY A O 1
ATOM 603 N N . GLY A 1 81 ? 2.204 -38.154 34.774 1.00 55.28 81 GLY A N 1
ATOM 604 C CA . GLY A 1 81 ? 1.394 -38.541 33.618 1.00 55.28 81 GLY A CA 1
ATOM 605 C C . GLY A 1 81 ? 0.103 -37.726 33.478 1.00 55.28 81 GLY A C 1
ATOM 606 O O . GLY A 1 81 ? -0.314 -37.426 32.358 1.00 55.28 81 GLY A O 1
ATOM 607 N N . ASP A 1 82 ? -0.500 -37.298 34.593 1.00 64.94 82 ASP A N 1
ATOM 608 C CA . ASP A 1 82 ? -1.770 -36.556 34.581 1.00 64.94 82 ASP A CA 1
ATOM 609 C C . ASP A 1 82 ? -1.579 -35.087 34.168 1.00 64.94 82 ASP A C 1
ATOM 611 O O . ASP A 1 82 ? -2.398 -34.515 33.446 1.00 64.94 82 ASP A O 1
ATOM 615 N N . LEU A 1 83 ? -0.463 -34.459 34.553 1.00 61.59 83 LEU A N 1
ATOM 616 C CA . LEU A 1 83 ? -0.215 -33.051 34.233 1.00 61.59 83 LEU A CA 1
ATOM 617 C C . LEU A 1 83 ? 0.059 -32.843 32.740 1.00 61.59 83 LEU A C 1
ATOM 619 O O . LEU A 1 83 ? -0.515 -31.932 32.141 1.00 61.59 83 LEU A O 1
ATOM 623 N N . GLU A 1 84 ? 0.885 -33.689 32.119 1.00 66.38 84 GLU A N 1
ATOM 624 C CA . GLU A 1 84 ? 1.155 -33.582 30.681 1.00 66.38 84 GLU A CA 1
ATOM 625 C C . GLU A 1 84 ? -0.116 -33.849 29.860 1.00 66.38 84 GLU A C 1
ATOM 627 O O . GLU A 1 84 ? -0.419 -33.106 28.921 1.00 66.38 84 GLU A O 1
ATOM 632 N N . ALA A 1 85 ? -0.916 -34.843 30.262 1.00 70.69 85 ALA A N 1
ATOM 633 C CA . ALA A 1 85 ? -2.203 -35.137 29.638 1.00 70.69 85 ALA A CA 1
ATOM 634 C C . ALA A 1 85 ? -3.183 -33.959 29.766 1.00 70.69 85 ALA A C 1
ATOM 636 O O . ALA A 1 85 ? -3.830 -33.571 28.789 1.00 70.69 85 ALA A O 1
ATOM 637 N N . ARG A 1 86 ? -3.252 -33.321 30.939 1.00 75.19 86 ARG A N 1
ATOM 638 C CA . ARG A 1 86 ? -4.116 -32.156 31.181 1.00 75.19 86 ARG A CA 1
ATOM 639 C C . ARG A 1 86 ? -3.659 -30.914 30.426 1.00 75.19 86 ARG A C 1
ATOM 641 O O . ARG A 1 86 ? -4.511 -30.195 29.903 1.00 75.19 86 ARG A O 1
ATOM 648 N N . VAL A 1 87 ? -2.350 -30.682 30.313 1.00 74.44 87 VAL A N 1
ATOM 649 C CA . VAL A 1 87 ? -1.782 -29.583 29.513 1.00 74.44 87 VAL A CA 1
ATOM 650 C C . VAL A 1 87 ? -2.064 -29.807 28.030 1.00 74.44 87 VAL A C 1
ATOM 652 O O . VAL A 1 87 ? -2.586 -28.905 27.376 1.00 74.44 87 VAL A O 1
ATOM 655 N N . ARG A 1 88 ? -1.833 -31.017 27.504 1.00 72.19 88 ARG A N 1
ATOM 656 C CA . ARG A 1 88 ? -2.194 -31.359 26.118 1.00 72.19 88 ARG A CA 1
ATOM 657 C C . ARG A 1 88 ? -3.688 -31.176 25.867 1.00 72.19 88 ARG A C 1
ATOM 659 O O . ARG A 1 88 ? -4.060 -30.567 24.869 1.00 72.19 88 ARG A O 1
ATOM 666 N N . GLN A 1 89 ? -4.548 -31.614 26.787 1.00 76.31 89 GLN A N 1
ATOM 667 C CA . GLN A 1 89 ? -5.999 -31.468 26.644 1.00 76.31 89 GLN A CA 1
ATOM 668 C C . GLN A 1 89 ? -6.469 -30.007 26.747 1.00 76.31 89 GLN A C 1
ATOM 670 O O . GLN A 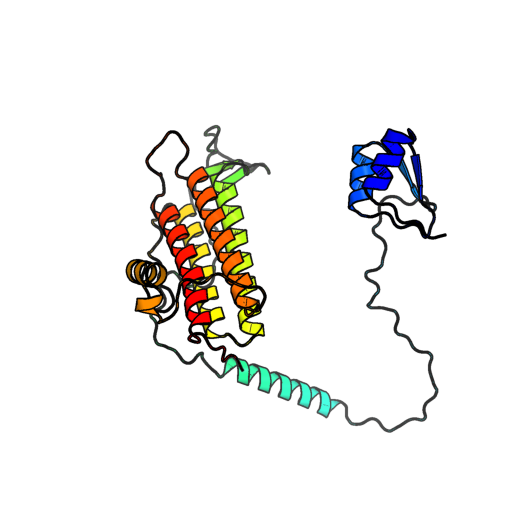1 89 ? -7.481 -29.642 26.142 1.00 76.31 89 GLN A O 1
ATOM 675 N N . ALA A 1 90 ? -5.767 -29.166 27.509 1.00 75.12 90 ALA A N 1
ATOM 676 C CA . ALA A 1 90 ? -6.024 -27.730 27.580 1.00 75.12 90 ALA A CA 1
ATOM 677 C C . ALA A 1 90 ? -5.585 -27.020 26.291 1.00 75.12 90 ALA A C 1
ATOM 679 O O . ALA A 1 90 ? -6.357 -26.240 25.740 1.00 75.12 90 ALA A O 1
ATOM 680 N N . VAL A 1 91 ? -4.401 -27.351 25.763 1.00 72.44 91 VAL A N 1
ATOM 681 C CA . VAL A 1 91 ? -3.895 -26.820 24.487 1.00 72.44 91 VAL A CA 1
ATOM 682 C C . VAL A 1 91 ? -4.799 -27.240 23.332 1.00 72.44 91 VAL A C 1
ATOM 684 O O . VAL A 1 91 ? -5.193 -26.388 22.545 1.00 72.44 91 VAL A O 1
ATOM 687 N N . ILE A 1 92 ? -5.208 -28.513 23.269 1.00 73.56 92 ILE A N 1
ATOM 688 C CA . ILE A 1 92 ? -6.174 -28.987 22.271 1.00 73.56 92 ILE A CA 1
ATOM 689 C C . ILE A 1 92 ? -7.476 -28.201 22.403 1.00 73.56 92 ILE A C 1
ATOM 691 O O . ILE A 1 92 ? -7.916 -27.643 21.414 1.00 73.56 92 ILE A O 1
ATOM 695 N N . ARG A 1 93 ? -8.055 -28.053 23.604 1.00 73.12 93 ARG A N 1
ATOM 696 C CA . ARG A 1 93 ? -9.284 -27.257 23.788 1.00 73.12 93 ARG A CA 1
ATOM 697 C C . ARG A 1 93 ? -9.146 -25.818 23.293 1.00 73.12 93 ARG A C 1
ATOM 699 O O . ARG A 1 93 ? -10.037 -25.355 22.590 1.00 73.12 93 ARG A O 1
ATOM 706 N N . VAL A 1 94 ? -8.042 -25.141 23.605 1.00 69.88 94 VAL A N 1
ATOM 707 C CA . VAL A 1 94 ? -7.774 -23.772 23.135 1.00 69.88 94 VAL A CA 1
ATOM 708 C C . VAL A 1 94 ? -7.642 -23.735 21.610 1.00 69.88 94 VAL A C 1
ATOM 710 O O . VAL A 1 94 ? -8.268 -22.899 20.964 1.00 69.88 94 VAL A O 1
ATOM 713 N N . LEU A 1 95 ? -6.903 -24.673 21.016 1.00 61.56 95 LEU A N 1
ATOM 714 C CA . LEU A 1 95 ? -6.739 -24.762 19.564 1.00 61.56 95 LEU A CA 1
ATOM 715 C C . LEU A 1 95 ? -8.057 -25.093 18.852 1.00 61.56 95 LEU A C 1
ATOM 717 O O . LEU A 1 95 ? -8.352 -24.484 17.829 1.00 61.56 95 LEU A O 1
ATOM 721 N N . THR A 1 96 ? -8.893 -25.980 19.399 1.00 63.34 96 THR A N 1
ATOM 722 C CA . THR A 1 96 ? -10.217 -26.302 18.841 1.00 63.34 96 THR A CA 1
ATOM 723 C C . THR A 1 96 ? -11.208 -25.151 19.023 1.00 63.34 96 THR A C 1
ATOM 725 O O . THR A 1 96 ? -12.097 -24.976 18.198 1.00 63.34 96 THR A O 1
ATOM 728 N N . GLN A 1 97 ? -11.054 -24.330 20.062 1.00 61.81 97 GLN A N 1
ATOM 729 C CA . GLN A 1 97 ? -11.879 -23.141 20.293 1.00 61.81 97 GLN A CA 1
ATOM 730 C C . GLN A 1 97 ? -11.488 -21.980 19.360 1.00 61.81 97 GLN A C 1
ATOM 732 O O . GLN A 1 97 ? -12.360 -21.230 18.930 1.00 61.81 97 GLN A O 1
ATOM 737 N N . ILE A 1 98 ? -10.208 -21.896 18.972 1.00 52.25 98 ILE A N 1
ATOM 738 C CA . ILE A 1 98 ? -9.693 -20.977 17.941 1.00 52.25 98 ILE A CA 1
ATOM 739 C C . ILE A 1 98 ? -10.032 -21.478 16.524 1.00 52.25 98 ILE A C 1
ATOM 741 O O . ILE A 1 98 ? -10.346 -20.676 15.650 1.00 52.25 98 ILE A O 1
ATOM 745 N N . ALA A 1 99 ? -10.018 -22.794 16.289 1.00 46.06 99 ALA A N 1
ATOM 746 C CA . ALA A 1 99 ? -10.335 -23.397 14.990 1.00 46.06 99 ALA A CA 1
ATOM 747 C C . ALA A 1 99 ? -11.845 -23.610 14.746 1.00 46.06 99 ALA A C 1
ATOM 749 O O . ALA A 1 99 ? -12.264 -23.779 13.604 1.00 46.06 99 ALA A O 1
ATOM 750 N N . GLY A 1 100 ? -12.665 -23.623 15.803 1.00 38.16 100 GLY A N 1
ATOM 751 C CA . GLY A 1 100 ? -14.093 -23.961 15.758 1.00 38.16 100 GLY A CA 1
ATOM 752 C C . GLY A 1 100 ? -15.047 -22.777 15.604 1.00 38.16 100 GLY A C 1
ATOM 753 O O . GLY A 1 100 ? -16.251 -22.988 15.462 1.00 38.16 100 GLY A O 1
ATOM 754 N N . GLN A 1 101 ? -14.549 -21.540 15.616 1.00 40.06 101 GLN A N 1
ATOM 755 C CA . GLN A 1 101 ? -15.344 -20.379 15.226 1.00 40.06 101 GLN A CA 1
ATOM 756 C C . GLN A 1 101 ? -14.922 -19.949 13.823 1.00 40.06 101 GLN A C 1
ATOM 758 O O . GLN A 1 101 ? -13.953 -19.199 13.686 1.00 40.06 101 GLN A O 1
ATOM 763 N N . PRO A 1 102 ? -15.627 -20.395 12.762 1.00 37.41 102 PRO A N 1
ATOM 764 C CA . PRO A 1 102 ? -15.509 -19.699 11.495 1.00 37.41 102 PRO A CA 1
ATOM 765 C C . PRO A 1 102 ? -15.830 -18.220 11.760 1.00 37.41 102 PRO A C 1
ATOM 767 O O . PRO A 1 102 ? -16.747 -17.937 12.546 1.00 37.41 102 PRO A O 1
ATOM 770 N N . PRO A 1 103 ? -15.095 -17.270 11.152 1.00 44.91 103 PRO A N 1
ATOM 771 C CA . PRO A 1 103 ? -15.507 -15.875 11.201 1.00 44.91 103 PRO A CA 1
ATOM 772 C C . PRO A 1 103 ? -16.979 -15.838 10.796 1.00 44.91 103 PRO A C 1
ATOM 774 O O . PRO A 1 103 ? -17.352 -16.457 9.797 1.00 44.91 103 PRO A O 1
ATOM 777 N N . ARG A 1 104 ? -17.832 -15.203 11.614 1.00 41.41 104 ARG A N 1
ATOM 778 C CA . ARG A 1 104 ? -19.240 -15.001 11.260 1.00 41.41 104 ARG A CA 1
ATOM 779 C C . ARG A 1 104 ? -19.240 -14.285 9.918 1.00 41.41 104 ARG A C 1
ATOM 781 O O . ARG A 1 104 ? -18.904 -13.109 9.841 1.00 41.41 104 ARG A O 1
ATOM 788 N N . GLY A 1 105 ? -19.516 -15.048 8.868 1.00 37.84 105 GLY A N 1
ATOM 789 C CA . GLY A 1 105 ? -19.441 -14.581 7.503 1.00 37.84 105 GLY A CA 1
ATOM 790 C C . GLY A 1 105 ? -20.507 -13.526 7.296 1.00 37.84 105 GLY A C 1
ATOM 791 O O . GLY A 1 105 ? -21.678 -13.849 7.119 1.00 37.84 105 GLY A O 1
ATOM 792 N N . VAL A 1 106 ? -20.092 -12.265 7.262 1.00 40.66 106 VAL A N 1
ATOM 793 C CA . VAL A 1 106 ? -20.699 -11.345 6.311 1.00 40.66 106 VAL A CA 1
ATOM 794 C C . VAL A 1 106 ? -20.341 -11.937 4.952 1.00 40.66 106 VAL A C 1
ATOM 796 O O . VAL A 1 106 ? -19.163 -12.034 4.613 1.00 40.66 106 VAL A O 1
ATOM 799 N N . GLY A 1 107 ? -21.339 -12.451 4.234 1.00 38.00 107 GLY A N 1
ATOM 800 C CA . GLY A 1 107 ? -21.174 -13.024 2.903 1.00 38.00 107 GLY A CA 1
ATOM 801 C C . GLY A 1 107 ? -20.726 -11.955 1.912 1.00 38.00 107 GLY A C 1
ATOM 802 O O . GLY A 1 107 ? -21.533 -11.443 1.148 1.00 38.00 107 GLY A O 1
ATOM 803 N N . GLN A 1 108 ? -19.450 -11.585 1.952 1.00 52.53 108 GLN A N 1
ATOM 804 C CA . GLN A 1 108 ? -18.802 -10.803 0.914 1.00 52.53 108 GLN A CA 1
ATOM 805 C C . GLN A 1 108 ? -18.088 -11.787 -0.004 1.00 52.53 108 GLN A C 1
ATOM 807 O O . GLN A 1 108 ? -17.177 -12.508 0.405 1.00 52.53 108 GLN A O 1
ATOM 812 N N . THR A 1 109 ? -18.540 -11.836 -1.252 1.00 50.09 109 THR A N 1
ATOM 813 C CA . THR A 1 109 ? -17.825 -12.451 -2.368 1.00 50.09 109 THR A CA 1
ATOM 814 C C . THR A 1 109 ? -16.406 -11.894 -2.400 1.00 50.09 109 THR A C 1
ATOM 816 O O . THR A 1 109 ? -16.198 -10.739 -2.764 1.00 50.09 109 THR A O 1
ATOM 819 N N . ARG A 1 110 ? -15.426 -12.701 -1.982 1.00 59.31 110 ARG A N 1
ATOM 820 C CA . ARG A 1 110 ? -14.012 -12.374 -2.163 1.00 59.31 110 ARG A CA 1
ATOM 821 C C . ARG A 1 110 ? -13.692 -12.400 -3.651 1.00 59.31 110 ARG A C 1
ATOM 823 O O . ARG A 1 110 ? -14.104 -13.320 -4.359 1.00 59.31 110 ARG A O 1
ATOM 830 N N . SER A 1 111 ? -12.970 -11.390 -4.119 1.00 72.75 111 SER A N 1
ATOM 831 C CA . SER A 1 111 ? -12.511 -11.328 -5.503 1.00 72.75 111 SER A CA 1
ATOM 832 C C . SER A 1 111 ? -11.628 -12.533 -5.830 1.00 72.75 111 SER A C 1
ATOM 834 O O . SER A 1 111 ? -10.911 -13.037 -4.967 1.00 72.75 111 SER A O 1
ATOM 836 N N . ALA A 1 112 ? -11.645 -12.984 -7.087 1.00 75.25 112 ALA A N 1
ATOM 837 C CA . ALA A 1 112 ? -10.937 -14.195 -7.517 1.00 75.25 112 ALA A CA 1
ATOM 838 C C . ALA A 1 112 ? -9.423 -14.185 -7.212 1.00 75.25 112 ALA A C 1
ATOM 840 O O . ALA A 1 112 ? -8.825 -15.251 -7.067 1.00 75.25 112 ALA A O 1
ATOM 841 N N . TRP A 1 113 ? -8.826 -12.996 -7.092 1.00 76.44 113 TRP A N 1
ATOM 842 C CA . TRP A 1 113 ? -7.413 -12.776 -6.779 1.00 76.44 113 TRP A CA 1
ATOM 843 C C . TRP A 1 113 ? -7.070 -12.868 -5.277 1.00 76.44 113 TRP A C 1
ATOM 845 O O . TRP A 1 113 ? -5.896 -12.995 -4.932 1.00 76.44 113 TRP A O 1
ATOM 855 N N . ASP A 1 114 ? -8.050 -12.840 -4.365 1.00 79.75 114 ASP A N 1
ATOM 856 C CA . ASP A 1 114 ? -7.823 -12.916 -2.910 1.00 79.75 114 ASP A CA 1
ATOM 857 C C . ASP A 1 114 ? -7.589 -14.373 -2.461 1.00 79.75 114 ASP A C 1
ATOM 859 O O . ASP A 1 114 ? -8.445 -15.026 -1.856 1.00 79.75 114 ASP A O 1
ATOM 863 N N . GLN A 1 115 ? -6.421 -14.913 -2.828 1.00 75.56 115 GLN A N 1
ATOM 864 C CA . GLN A 1 115 ? -5.992 -16.281 -2.528 1.00 75.56 115 GLN A CA 1
ATOM 865 C C . GLN A 1 115 ? -4.595 -16.325 -1.869 1.00 75.56 115 GLN A C 1
ATOM 867 O O . GLN A 1 115 ? -3.797 -15.384 -1.997 1.00 75.56 115 GLN A O 1
ATOM 872 N N . PRO A 1 116 ? -4.257 -17.420 -1.151 1.00 67.00 116 PRO A N 1
ATOM 873 C CA . PRO A 1 116 ? -2.912 -17.628 -0.620 1.00 67.00 116 PRO A CA 1
ATOM 874 C C . PRO A 1 116 ? -1.848 -17.599 -1.723 1.00 67.00 116 PRO A C 1
ATOM 876 O O . PRO A 1 116 ? -2.052 -18.139 -2.811 1.00 67.00 116 PRO A O 1
ATOM 879 N N . ALA A 1 117 ? -0.692 -17.000 -1.427 1.00 54.25 117 ALA A N 1
ATOM 880 C CA . ALA A 1 117 ? 0.403 -16.888 -2.383 1.00 54.25 117 ALA A CA 1
ATOM 881 C C . ALA A 1 117 ? 0.899 -18.272 -2.841 1.00 54.25 117 ALA A C 1
ATOM 883 O O . ALA A 1 117 ? 1.108 -19.175 -2.030 1.00 54.25 117 ALA A O 1
ATOM 884 N N . ARG A 1 118 ? 1.139 -18.417 -4.147 1.00 59.59 118 ARG A N 1
ATOM 885 C CA . ARG A 1 118 ? 1.871 -19.539 -4.748 1.00 59.59 118 ARG A CA 1
ATOM 886 C C . ARG A 1 118 ? 3.022 -18.957 -5.559 1.00 59.59 118 ARG A C 1
ATOM 888 O O . ARG A 1 118 ? 2.840 -17.925 -6.192 1.00 59.59 118 ARG A O 1
ATOM 895 N N . PHE A 1 119 ? 4.187 -19.600 -5.532 1.00 38.91 119 PHE A N 1
ATOM 896 C CA . PHE A 1 119 ? 5.366 -19.167 -6.286 1.00 38.91 119 PHE A CA 1
ATOM 897 C C . PHE A 1 119 ? 5.488 -20.029 -7.556 1.00 38.91 119 PHE A C 1
ATOM 899 O O . PHE A 1 119 ? 5.996 -21.150 -7.473 1.00 38.91 119 PHE A O 1
ATOM 906 N N . PRO A 1 120 ? 4.971 -19.600 -8.721 1.00 52.09 120 PRO A N 1
ATOM 907 C CA . PRO A 1 120 ? 5.128 -20.369 -9.946 1.00 52.09 120 PRO A CA 1
ATOM 908 C C . PRO A 1 120 ? 6.535 -20.141 -10.508 1.00 52.09 120 PRO A C 1
ATOM 910 O O . PRO A 1 120 ? 6.909 -19.018 -10.832 1.00 52.09 120 PRO A O 1
ATOM 913 N N . VAL A 1 121 ? 7.322 -21.208 -10.642 1.00 51.53 121 VAL A N 1
ATOM 914 C CA . VAL A 1 121 ? 8.560 -21.185 -11.432 1.00 51.53 121 VAL A CA 1
ATOM 915 C C . VAL A 1 121 ? 8.310 -22.030 -12.672 1.00 51.53 121 VAL A C 1
ATOM 917 O O . VAL A 1 121 ? 8.480 -23.247 -12.631 1.00 51.53 121 VAL A O 1
ATOM 920 N N . ASP A 1 122 ? 7.877 -21.404 -13.767 1.00 55.62 122 ASP A N 1
ATOM 921 C CA . ASP A 1 122 ? 7.838 -22.078 -15.064 1.00 55.62 122 ASP A CA 1
ATOM 922 C C . ASP A 1 122 ? 9.092 -21.720 -15.864 1.00 55.62 122 ASP A C 1
ATOM 924 O O . ASP A 1 122 ? 9.344 -20.558 -16.172 1.00 55.62 122 ASP A O 1
ATOM 928 N N . ARG A 1 123 ? 9.917 -22.730 -16.157 1.00 57.31 123 ARG A N 1
ATOM 929 C CA . ARG A 1 123 ? 11.125 -22.596 -16.990 1.00 57.31 123 ARG A CA 1
ATOM 930 C C . ARG A 1 123 ? 10.869 -22.982 -18.449 1.00 57.31 123 ARG A C 1
ATOM 932 O O . ARG A 1 123 ? 11.816 -23.106 -19.221 1.00 57.31 123 ARG A O 1
ATOM 939 N N . ARG A 1 124 ? 9.613 -23.234 -18.827 1.00 60.91 124 ARG A N 1
ATOM 940 C CA . ARG A 1 124 ? 9.233 -23.591 -20.196 1.00 60.91 124 ARG A CA 1
ATOM 941 C C . ARG A 1 124 ? 9.069 -22.314 -21.019 1.00 60.91 124 ARG A C 1
ATOM 943 O O . ARG A 1 124 ? 8.033 -21.667 -20.968 1.00 60.91 124 ARG A O 1
ATOM 950 N N . GLY A 1 125 ? 10.106 -21.943 -21.764 1.00 66.50 125 GLY A N 1
ATOM 951 C CA . GLY A 1 125 ? 10.079 -20.767 -22.630 1.00 66.50 125 GLY A CA 1
ATOM 952 C C . GLY A 1 125 ? 11.408 -20.513 -23.345 1.00 66.50 125 GLY A C 1
ATOM 953 O O . GLY A 1 125 ? 12.403 -21.175 -23.039 1.00 66.50 125 GLY A O 1
ATOM 954 N N . PRO A 1 126 ? 11.429 -19.581 -24.315 1.00 72.56 126 PRO A N 1
ATOM 955 C CA . PRO A 1 126 ? 12.660 -19.128 -24.953 1.00 72.56 126 PRO A CA 1
ATOM 956 C C . PRO A 1 126 ? 13.622 -18.531 -23.921 1.00 72.56 126 PRO A C 1
ATOM 958 O O . PRO A 1 126 ? 13.212 -18.054 -22.863 1.00 72.56 126 PRO A O 1
ATOM 961 N N . GLN A 1 127 ? 14.918 -18.565 -24.231 1.00 79.31 127 GLN A N 1
ATOM 962 C CA . GLN A 1 127 ? 15.934 -18.066 -23.317 1.00 79.31 127 GLN A CA 1
ATOM 963 C C . GLN A 1 127 ? 15.749 -16.558 -23.066 1.00 79.31 127 GLN A C 1
ATOM 965 O O . GLN A 1 127 ? 15.693 -15.793 -24.030 1.00 79.31 127 GLN A O 1
ATOM 970 N N . PRO A 1 128 ? 15.684 -16.117 -21.797 1.00 83.31 128 PRO A N 1
ATOM 971 C CA . PRO A 1 128 ? 15.455 -14.717 -21.487 1.00 83.31 128 PRO A CA 1
ATOM 972 C C . PRO A 1 128 ? 16.665 -13.840 -21.836 1.00 83.31 128 PRO A C 1
ATOM 974 O O . PRO A 1 128 ? 17.819 -14.274 -21.748 1.00 83.31 128 PRO A O 1
ATOM 977 N N . VAL A 1 129 ? 16.398 -12.589 -22.205 1.00 86.75 129 VAL A N 1
ATOM 978 C CA . VAL A 1 129 ? 17.396 -11.616 -22.678 1.00 86.75 129 VAL A CA 1
ATOM 979 C C . VAL A 1 129 ? 17.578 -10.456 -21.700 1.00 86.75 129 VAL A C 1
ATOM 981 O O . VAL A 1 129 ? 16.695 -10.133 -20.906 1.00 86.75 129 VAL A O 1
ATOM 984 N N . CYS A 1 130 ? 18.741 -9.811 -21.738 1.00 85.00 130 CYS A N 1
ATOM 985 C CA . CYS A 1 130 ? 19.016 -8.610 -20.953 1.00 85.00 130 CYS A CA 1
ATOM 986 C C . CYS A 1 130 ? 18.378 -7.375 -21.604 1.00 85.00 130 CYS A C 1
ATOM 988 O O . CYS A 1 130 ? 18.654 -7.086 -22.767 1.00 85.00 130 CYS A O 1
ATOM 990 N N . THR A 1 131 ? 17.605 -6.585 -20.857 1.00 86.19 131 THR A N 1
ATOM 991 C CA . THR A 1 131 ? 16.975 -5.356 -21.376 1.00 86.19 131 THR A CA 1
ATOM 992 C C . THR A 1 131 ? 17.974 -4.250 -21.719 1.00 86.19 131 THR A C 1
ATOM 994 O O . THR A 1 131 ? 17.619 -3.311 -22.420 1.00 86.19 131 THR A O 1
ATOM 997 N N . THR A 1 132 ? 19.211 -4.323 -21.218 1.00 84.06 132 THR A N 1
ATOM 998 C CA . THR A 1 132 ? 20.241 -3.301 -21.465 1.00 84.06 132 THR A CA 1
ATOM 999 C C . THR A 1 132 ? 21.042 -3.572 -22.738 1.00 84.06 132 THR A C 1
ATOM 1001 O O . THR A 1 132 ? 21.311 -2.642 -23.488 1.00 84.06 132 THR A O 1
ATOM 1004 N N . CYS A 1 133 ? 21.441 -4.823 -22.991 1.00 84.19 133 CYS A N 1
ATOM 1005 C CA . CYS A 1 133 ? 22.300 -5.175 -24.132 1.00 84.19 133 CYS A CA 1
ATOM 1006 C C . CYS A 1 133 ? 21.639 -6.103 -25.163 1.00 84.19 133 CYS A C 1
ATOM 1008 O O . CYS A 1 133 ? 22.257 -6.414 -26.179 1.00 84.19 133 CYS A O 1
ATOM 1010 N N . GLY A 1 134 ? 20.423 -6.589 -24.900 1.00 83.81 134 GLY A N 1
ATOM 1011 C CA . GLY A 1 134 ? 19.680 -7.499 -25.778 1.00 83.81 134 GLY A CA 1
ATOM 1012 C C . GLY A 1 134 ? 20.227 -8.929 -25.847 1.00 83.81 134 GLY A C 1
ATOM 1013 O O . GLY A 1 134 ? 19.660 -9.761 -26.547 1.00 83.81 134 GLY A O 1
ATOM 1014 N N . GLN A 1 135 ? 21.317 -9.238 -25.139 1.00 85.38 135 GLN A N 1
ATOM 1015 C CA . GLN A 1 135 ? 21.957 -10.553 -25.205 1.00 85.38 135 GLN A CA 1
ATOM 1016 C C . GLN A 1 135 ? 21.209 -11.599 -24.361 1.00 85.38 135 GLN A C 1
ATOM 1018 O O . GLN A 1 135 ? 20.711 -11.257 -23.280 1.00 85.38 135 GLN A O 1
ATOM 1023 N N . PRO A 1 136 ? 21.170 -12.874 -24.794 1.00 83.19 136 PRO A N 1
ATOM 1024 C CA . PRO A 1 136 ? 20.658 -13.974 -23.982 1.00 83.19 136 PRO A CA 1
ATOM 1025 C C . PRO A 1 136 ? 21.421 -14.099 -22.661 1.00 83.19 136 PRO A C 1
ATOM 1027 O O . PRO A 1 136 ? 22.653 -14.100 -22.630 1.00 83.19 136 PRO A O 1
ATOM 1030 N N . VAL A 1 137 ? 20.696 -14.252 -21.556 1.00 80.00 137 VAL A N 1
ATOM 1031 C CA . VAL A 1 137 ? 21.299 -14.465 -20.236 1.00 80.00 137 VAL A CA 1
ATOM 1032 C C . VAL A 1 137 ? 21.465 -15.969 -20.018 1.00 80.00 137 VAL A C 1
ATOM 1034 O O . VAL A 1 137 ? 20.503 -16.677 -19.724 1.00 80.00 137 VAL A O 1
ATOM 1037 N N . GLN A 1 138 ? 22.685 -16.483 -20.210 1.00 71.88 138 GLN A N 1
ATOM 1038 C CA . GLN A 1 138 ? 23.035 -17.894 -19.945 1.00 71.88 138 GLN A CA 1
ATOM 1039 C C . GLN A 1 138 ? 23.379 -18.131 -18.472 1.00 71.88 138 GLN A C 1
ATOM 1041 O O . GLN A 1 138 ? 22.855 -19.047 -17.844 1.00 71.88 138 GLN A O 1
ATOM 1046 N N . HIS A 1 139 ? 24.209 -17.257 -17.903 1.00 74.44 139 HIS A N 1
ATOM 1047 C CA . HIS A 1 139 ? 24.542 -17.234 -16.483 1.00 74.44 139 HIS A CA 1
ATOM 1048 C C . HIS A 1 139 ? 24.074 -15.906 -15.904 1.00 74.44 139 HIS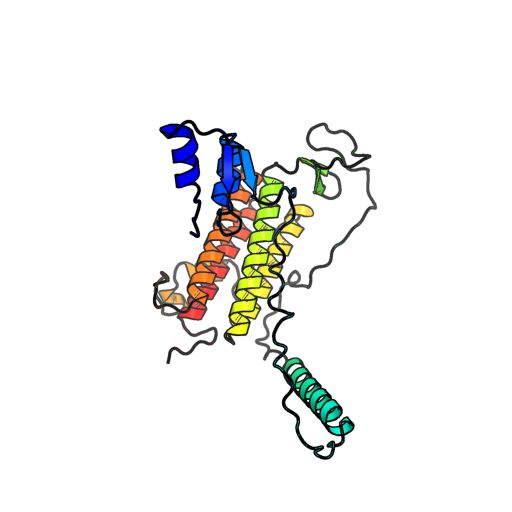 A C 1
ATOM 1050 O O . HIS A 1 139 ? 24.509 -14.854 -16.364 1.00 74.44 139 HIS A O 1
ATOM 1056 N N . LYS A 1 140 ? 23.168 -15.952 -14.923 1.00 72.31 140 LYS A N 1
ATOM 1057 C CA . LYS A 1 140 ? 22.627 -14.755 -14.272 1.00 72.31 140 LYS A CA 1
ATOM 1058 C C . LYS A 1 140 ? 23.712 -14.114 -13.390 1.00 72.31 140 LYS A C 1
ATOM 1060 O O . LYS A 1 140 ? 24.061 -14.714 -12.376 1.00 72.31 140 LYS A O 1
ATOM 1065 N N . PRO A 1 141 ? 24.201 -12.905 -13.709 1.00 74.12 141 PRO A N 1
ATOM 1066 C CA . PRO A 1 141 ? 25.079 -12.152 -12.823 1.00 74.12 141 PRO A CA 1
ATOM 1067 C C . PRO A 1 141 ? 24.297 -11.592 -11.627 1.00 74.12 141 PRO A C 1
ATOM 1069 O O . PRO A 1 141 ? 23.114 -11.262 -11.753 1.00 74.12 141 PRO A O 1
ATOM 1072 N N . ASP A 1 142 ? 24.964 -11.388 -10.491 1.00 81.12 142 ASP A N 1
ATOM 1073 C CA . ASP A 1 142 ? 24.319 -10.931 -9.248 1.00 81.12 142 ASP A CA 1
ATOM 1074 C C . ASP A 1 142 ? 23.641 -9.563 -9.352 1.00 81.12 142 ASP A C 1
ATOM 1076 O O . ASP A 1 142 ? 22.692 -9.283 -8.620 1.00 81.12 142 ASP A O 1
ATOM 1080 N N . HIS A 1 143 ? 24.094 -8.702 -10.262 1.00 80.06 143 HIS A N 1
ATOM 1081 C CA . HIS A 1 143 ? 23.526 -7.370 -10.463 1.00 80.06 143 HIS A CA 1
ATOM 1082 C C . HIS A 1 143 ? 22.236 -7.375 -11.304 1.00 80.06 143 HIS A C 1
ATOM 1084 O O . HIS A 1 143 ? 21.566 -6.343 -11.370 1.00 80.06 143 HIS A O 1
ATOM 1090 N N . LEU A 1 144 ? 21.856 -8.511 -11.911 1.00 82.44 144 LEU A N 1
ATOM 1091 C CA . LEU A 1 144 ? 20.620 -8.656 -12.684 1.00 82.44 144 LEU A CA 1
ATOM 1092 C C . LEU A 1 144 ? 19.512 -9.345 -11.878 1.00 82.44 144 LEU A C 1
ATOM 1094 O O . LEU A 1 144 ? 19.740 -10.185 -11.002 1.00 82.44 144 LEU A O 1
ATOM 1098 N N . THR A 1 145 ? 18.269 -9.024 -12.213 1.00 85.06 145 THR A N 1
ATOM 1099 C CA . THR A 1 145 ? 17.073 -9.695 -11.710 1.00 85.06 145 THR A CA 1
ATOM 1100 C C . THR A 1 145 ? 16.058 -9.895 -12.827 1.00 85.06 145 THR A C 1
ATOM 1102 O O . THR A 1 145 ? 16.107 -9.213 -13.849 1.00 85.06 145 THR A O 1
ATOM 1105 N N . GLN A 1 146 ? 15.174 -10.871 -12.655 1.00 84.25 146 GLN A N 1
ATOM 1106 C CA . GLN A 1 146 ? 14.184 -11.215 -13.666 1.00 84.25 146 GLN A CA 1
ATOM 1107 C C . GLN A 1 146 ? 13.026 -10.211 -13.616 1.00 84.25 146 GLN A C 1
ATOM 1109 O O . GLN A 1 146 ? 12.434 -9.992 -12.556 1.00 84.25 146 GLN A O 1
ATOM 1114 N N . LEU A 1 147 ? 12.716 -9.594 -14.755 1.00 84.25 147 LEU A N 1
ATOM 1115 C CA . LEU A 1 147 ? 11.591 -8.676 -14.899 1.00 84.25 147 LEU A CA 1
ATOM 1116 C C . LEU A 1 147 ? 10.299 -9.413 -15.207 1.00 84.25 147 LEU A C 1
ATOM 1118 O O . LEU A 1 147 ? 9.304 -9.170 -14.538 1.00 84.25 147 LEU A O 1
ATOM 1122 N N . ASP A 1 148 ? 10.342 -10.325 -16.164 1.00 82.56 148 ASP A N 1
ATOM 1123 C CA . ASP A 1 148 ? 9.216 -11.142 -16.607 1.00 82.56 148 ASP A CA 1
ATOM 1124 C C . ASP A 1 148 ? 9.744 -12.506 -17.083 1.00 82.56 148 ASP A C 1
ATOM 1126 O O . ASP A 1 148 ? 10.920 -12.832 -16.890 1.00 82.56 148 ASP A O 1
ATOM 1130 N N . ALA A 1 149 ? 8.895 -13.331 -17.693 1.00 80.25 149 ALA A N 1
ATOM 1131 C CA . ALA A 1 149 ? 9.291 -14.649 -18.190 1.00 80.25 149 ALA A CA 1
ATOM 1132 C C . ALA A 1 149 ? 10.458 -14.606 -19.204 1.00 80.25 149 ALA A C 1
ATOM 1134 O O . ALA A 1 149 ? 11.198 -15.581 -19.324 1.00 80.25 149 ALA A O 1
ATOM 1135 N N . THR A 1 150 ? 10.648 -13.483 -19.898 1.00 83.62 150 THR A N 1
ATOM 1136 C CA . THR A 1 150 ? 11.550 -13.325 -21.049 1.00 83.62 150 THR A CA 1
ATOM 1137 C C . THR A 1 150 ? 12.668 -12.297 -20.853 1.00 83.62 150 THR A C 1
ATOM 1139 O O . THR A 1 150 ? 13.607 -12.283 -21.646 1.00 83.62 150 THR A O 1
ATOM 1142 N N . HIS A 1 151 ? 12.634 -11.475 -19.800 1.00 85.31 151 HIS A N 1
ATOM 1143 C CA . HIS A 1 151 ? 13.593 -10.382 -19.613 1.00 85.31 151 HIS A CA 1
ATOM 1144 C C . HIS A 1 151 ? 14.302 -10.383 -18.254 1.00 85.31 151 HIS A C 1
ATOM 1146 O O . HIS A 1 151 ? 13.703 -10.607 -17.200 1.00 85.31 151 HIS A O 1
ATOM 1152 N N . PHE A 1 152 ? 15.585 -10.019 -18.281 1.00 86.81 152 PHE A N 1
ATOM 1153 C CA . PHE A 1 152 ? 16.394 -9.642 -17.121 1.00 86.81 152 PHE A CA 1
ATOM 1154 C C . PHE A 1 152 ? 16.788 -8.170 -17.192 1.00 86.81 152 PHE A C 1
ATOM 1156 O O . PHE A 1 152 ? 17.123 -7.671 -18.263 1.00 86.81 152 PHE A O 1
ATOM 1163 N N . ALA A 1 153 ? 16.837 -7.500 -16.043 1.00 86.44 153 ALA A N 1
ATOM 1164 C CA . ALA A 1 153 ? 17.302 -6.122 -15.943 1.00 86.44 153 ALA A CA 1
ATOM 1165 C C . ALA A 1 153 ? 18.184 -5.883 -14.711 1.00 86.44 153 ALA A C 1
ATOM 1167 O O . ALA A 1 153 ? 18.140 -6.672 -13.760 1.00 86.44 153 ALA A O 1
ATOM 1168 N N . PRO A 1 154 ? 18.977 -4.796 -14.699 1.00 86.56 154 PRO A N 1
ATOM 1169 C CA . PRO A 1 154 ? 19.724 -4.381 -13.520 1.00 86.56 154 PRO A CA 1
ATOM 1170 C C . PRO A 1 154 ? 18.817 -4.168 -12.304 1.00 86.56 154 PRO A C 1
ATOM 1172 O O . PRO A 1 154 ? 17.711 -3.643 -12.415 1.00 86.56 154 PRO A O 1
ATOM 1175 N N . LYS A 1 155 ? 19.295 -4.536 -11.114 1.00 88.88 155 LYS A N 1
ATOM 1176 C CA . LYS A 1 155 ? 18.533 -4.409 -9.857 1.00 88.88 155 LYS A CA 1
ATOM 1177 C C . LYS A 1 155 ? 18.218 -2.964 -9.445 1.00 88.88 155 LYS A C 1
ATOM 1179 O O . LYS A 1 155 ? 17.363 -2.760 -8.594 1.00 88.88 155 LYS A O 1
ATOM 1184 N N . ASN A 1 156 ? 18.906 -1.972 -10.008 1.00 86.81 156 ASN A N 1
ATOM 1185 C CA . ASN A 1 156 ? 18.779 -0.563 -9.629 1.00 86.81 156 ASN A CA 1
ATOM 1186 C C . ASN A 1 156 ? 17.807 0.245 -10.508 1.00 86.81 156 ASN A C 1
ATOM 1188 O O . ASN A 1 156 ? 17.692 1.453 -10.302 1.00 86.81 156 ASN A O 1
ATOM 1192 N N . ILE A 1 157 ? 17.115 -0.380 -11.467 1.00 90.62 157 ILE A N 1
ATOM 1193 C CA . ILE A 1 157 ? 16.130 0.334 -12.291 1.00 90.62 157 ILE A CA 1
ATOM 1194 C C . ILE A 1 157 ? 14.864 0.683 -11.483 1.00 90.62 157 ILE A C 1
ATOM 1196 O O . ILE A 1 157 ? 14.502 -0.071 -10.570 1.00 90.62 157 ILE A O 1
ATOM 1200 N N . PRO A 1 158 ? 14.135 1.760 -11.842 1.00 92.69 158 PRO A N 1
ATOM 1201 C CA . PRO A 1 158 ? 12.928 2.195 -11.128 1.00 92.69 158 PRO A CA 1
ATOM 1202 C C . PRO A 1 158 ? 11.885 1.088 -10.918 1.00 92.69 158 PRO A C 1
ATOM 1204 O O . PRO A 1 158 ? 11.370 0.918 -9.818 1.00 92.69 158 PRO A O 1
ATOM 1207 N N . ARG A 1 159 ? 11.660 0.240 -11.930 1.00 92.81 159 ARG A N 1
ATOM 1208 C CA . ARG A 1 159 ? 10.719 -0.893 -11.859 1.00 92.81 159 ARG A CA 1
ATOM 1209 C C . ARG A 1 159 ? 11.048 -1.893 -10.740 1.00 92.81 159 ARG A C 1
ATOM 1211 O O . ARG A 1 159 ? 10.142 -2.422 -10.105 1.00 92.81 159 ARG A O 1
ATOM 1218 N N . ILE A 1 160 ? 12.330 -2.142 -10.462 1.00 92.75 160 ILE A N 1
ATOM 1219 C CA . ILE A 1 160 ? 12.751 -3.041 -9.372 1.00 92.75 160 ILE A CA 1
ATOM 1220 C C . ILE A 1 160 ? 12.679 -2.345 -8.014 1.00 92.75 160 ILE A C 1
ATOM 1222 O O . ILE A 1 160 ? 12.283 -2.977 -7.034 1.00 92.75 160 ILE A O 1
ATOM 1226 N N . ARG A 1 161 ? 12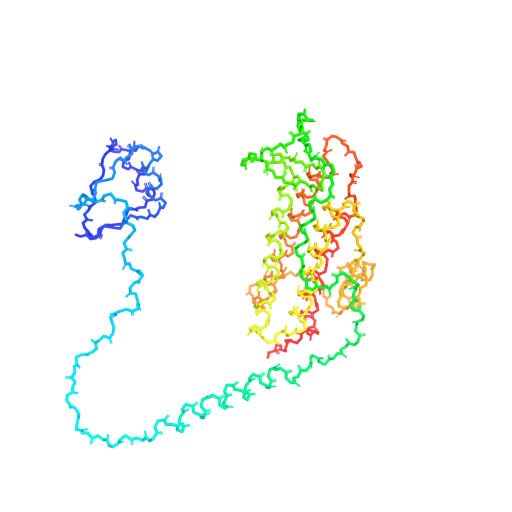.987 -1.044 -7.956 1.00 94.06 161 ARG A N 1
ATOM 1227 C CA . ARG A 1 161 ? 12.774 -0.232 -6.749 1.00 94.06 161 ARG A CA 1
ATOM 1228 C C . ARG A 1 161 ? 11.303 -0.248 -6.330 1.00 94.06 161 ARG A C 1
ATOM 1230 O O . ARG A 1 161 ? 11.018 -0.534 -5.171 1.00 94.06 161 ARG A O 1
ATOM 1237 N N . PHE A 1 162 ? 10.393 -0.061 -7.285 1.00 96.25 162 PHE A N 1
ATOM 1238 C CA . PHE A 1 162 ? 8.953 -0.176 -7.068 1.00 96.25 162 PHE A CA 1
ATOM 1239 C C . PHE A 1 162 ? 8.558 -1.539 -6.473 1.00 96.25 162 PHE A C 1
ATOM 1241 O O . PHE A 1 162 ? 7.855 -1.583 -5.465 1.00 96.25 162 PHE A O 1
ATOM 1248 N N . ARG A 1 163 ? 9.064 -2.659 -7.014 1.00 95.25 163 ARG A N 1
ATOM 1249 C CA . ARG A 1 163 ? 8.804 -3.999 -6.443 1.00 95.25 163 ARG A CA 1
ATOM 1250 C C . ARG A 1 163 ? 9.282 -4.118 -4.993 1.00 95.25 163 ARG A C 1
ATOM 1252 O O . ARG A 1 163 ? 8.522 -4.566 -4.143 1.00 95.25 163 ARG A O 1
ATOM 1259 N N . GLY A 1 164 ? 10.493 -3.646 -4.691 1.00 95.44 164 GLY A N 1
ATOM 1260 C CA . GLY A 1 164 ? 11.004 -3.636 -3.314 1.00 95.44 164 GLY A CA 1
ATOM 1261 C C . GLY A 1 164 ? 10.181 -2.747 -2.371 1.00 95.44 164 GLY A C 1
ATOM 1262 O O . GLY A 1 164 ? 9.995 -3.073 -1.193 1.00 95.44 164 GLY A O 1
ATOM 1263 N N . LYS A 1 165 ? 9.620 -1.644 -2.882 1.00 97.81 165 LYS A N 1
ATOM 1264 C CA . LYS A 1 165 ? 8.680 -0.819 -2.120 1.00 97.81 165 LYS A CA 1
ATOM 1265 C C . LYS A 1 165 ? 7.366 -1.554 -1.858 1.00 97.81 165 LYS A C 1
ATOM 1267 O O . LYS A 1 165 ? 6.866 -1.494 -0.735 1.00 97.81 165 LYS A O 1
ATOM 1272 N N . MET A 1 166 ? 6.838 -2.284 -2.839 1.00 98.19 166 MET A N 1
ATOM 1273 C CA . MET A 1 166 ? 5.639 -3.110 -2.667 1.00 98.19 166 MET A CA 1
ATOM 1274 C C . MET A 1 166 ? 5.835 -4.222 -1.633 1.00 98.19 166 MET A C 1
ATOM 1276 O O . MET A 1 166 ? 4.934 -4.443 -0.823 1.00 98.19 166 MET A O 1
ATOM 1280 N N . ASP A 1 167 ? 7.015 -4.847 -1.579 1.00 96.56 167 ASP A N 1
ATOM 1281 C CA . ASP A 1 167 ? 7.356 -5.801 -0.514 1.00 96.56 167 ASP A CA 1
ATOM 1282 C C . ASP A 1 167 ? 7.291 -5.132 0.869 1.00 96.56 167 ASP A C 1
ATOM 1284 O O . ASP A 1 167 ? 6.718 -5.682 1.813 1.00 96.56 167 ASP A O 1
ATOM 1288 N N . SER A 1 168 ? 7.810 -3.904 0.978 1.00 97.69 168 SER A N 1
ATOM 1289 C CA . SER A 1 168 ? 7.750 -3.113 2.215 1.00 97.69 168 SER A CA 1
ATOM 1290 C C . SER A 1 168 ? 6.312 -2.752 2.602 1.00 97.69 168 SER A C 1
ATOM 1292 O O . SER A 1 168 ? 5.941 -2.884 3.769 1.00 97.69 168 SER A O 1
ATOM 1294 N N . VAL A 1 169 ? 5.482 -2.338 1.634 1.00 98.56 169 VAL A N 1
ATOM 1295 C CA . VAL A 1 169 ? 4.049 -2.061 1.841 1.00 98.56 169 VAL A CA 1
ATOM 1296 C C . VAL A 1 169 ? 3.338 -3.311 2.350 1.00 98.56 169 VAL A C 1
ATOM 1298 O O . VAL A 1 169 ? 2.639 -3.245 3.361 1.00 98.56 169 VAL A O 1
ATOM 1301 N N . GLN A 1 170 ? 3.528 -4.452 1.683 1.00 97.62 170 GLN A N 1
ATOM 1302 C CA . GLN A 1 170 ? 2.886 -5.706 2.062 1.00 97.62 170 GLN A CA 1
ATOM 1303 C C . GLN A 1 170 ? 3.324 -6.154 3.463 1.00 97.62 170 GLN A C 1
ATOM 1305 O O . GLN A 1 170 ? 2.477 -6.535 4.273 1.00 97.62 170 GLN A O 1
ATOM 1310 N N . GLY A 1 171 ? 4.624 -6.083 3.763 1.00 96.94 171 GLY A N 1
ATOM 1311 C CA . GLY A 1 171 ? 5.165 -6.420 5.079 1.00 96.94 171 GLY A CA 1
ATOM 1312 C C . GLY A 1 171 ? 4.591 -5.532 6.183 1.00 96.94 171 GLY A C 1
ATOM 1313 O O . GLY A 1 171 ? 4.086 -6.043 7.184 1.00 96.94 171 GLY A O 1
ATOM 1314 N N . LEU A 1 172 ? 4.577 -4.210 5.981 1.00 98.56 172 LEU A N 1
ATOM 1315 C CA . LEU A 1 172 ? 3.969 -3.277 6.931 1.00 98.56 172 LEU A CA 1
ATOM 1316 C C . LEU A 1 172 ? 2.476 -3.565 7.114 1.00 98.56 172 LEU A C 1
ATOM 1318 O O . LEU A 1 172 ? 1.996 -3.621 8.241 1.00 98.56 172 LEU A O 1
ATOM 1322 N N . MET A 1 173 ? 1.743 -3.816 6.033 1.00 98.19 173 MET A N 1
ATOM 1323 C CA . MET A 1 173 ? 0.316 -4.131 6.094 1.00 98.19 173 MET A CA 1
ATOM 1324 C C . MET A 1 173 ? 0.032 -5.388 6.924 1.00 98.19 173 MET A C 1
ATOM 1326 O O . MET A 1 173 ? -0.886 -5.392 7.745 1.00 98.19 173 MET A O 1
ATOM 1330 N N . GLN A 1 174 ? 0.861 -6.426 6.782 1.00 97.81 174 GLN A N 1
ATOM 1331 C CA . GLN A 1 174 ? 0.782 -7.642 7.595 1.00 97.81 174 GLN A CA 1
ATOM 1332 C C . GLN A 1 174 ? 1.123 -7.386 9.070 1.00 97.81 174 GLN A C 1
ATOM 1334 O O . GLN A 1 174 ? 0.463 -7.945 9.948 1.00 97.81 174 GLN A O 1
ATOM 1339 N N . LEU A 1 175 ? 2.100 -6.520 9.360 1.00 98.56 175 LEU A N 1
ATOM 1340 C CA . LEU A 1 175 ? 2.419 -6.105 10.732 1.00 98.56 175 LEU A CA 1
ATOM 1341 C C . LEU A 1 175 ? 1.249 -5.350 11.377 1.00 98.56 175 LEU A C 1
ATOM 1343 O O . LEU A 1 175 ? 0.873 -5.658 12.509 1.00 98.56 175 LEU A O 1
ATOM 1347 N N . VAL A 1 176 ? 0.614 -4.426 10.648 1.00 98.50 176 VAL A N 1
ATOM 1348 C CA . VAL A 1 176 ? -0.582 -3.717 11.132 1.00 98.50 176 VAL A CA 1
ATOM 1349 C C . VAL A 1 176 ? -1.744 -4.694 11.344 1.00 98.50 176 VAL A C 1
ATOM 1351 O O . VAL A 1 176 ? -2.427 -4.612 12.365 1.00 98.50 176 VAL A O 1
ATOM 1354 N N . ALA A 1 177 ? -1.933 -5.678 10.458 1.00 97.81 177 ALA A N 1
ATOM 1355 C CA . ALA A 1 177 ? -2.939 -6.728 10.641 1.00 97.81 177 ALA A CA 1
ATOM 1356 C C . ALA A 1 177 ? -2.660 -7.581 11.890 1.00 97.81 177 ALA A C 1
ATOM 1358 O O . ALA A 1 177 ? -3.574 -7.901 12.651 1.00 97.81 177 ALA A O 1
ATOM 1359 N N . ALA A 1 178 ? -1.399 -7.945 12.140 1.00 97.38 178 ALA A N 1
ATOM 1360 C CA . ALA A 1 178 ? -0.999 -8.664 13.348 1.00 97.38 178 ALA A CA 1
ATOM 1361 C C . ALA A 1 178 ? -1.269 -7.839 14.616 1.00 97.38 178 ALA A C 1
ATOM 1363 O O . ALA A 1 178 ? -1.823 -8.367 15.583 1.00 97.38 178 ALA A O 1
ATOM 1364 N N . ARG A 1 179 ? -0.966 -6.535 14.590 1.00 97.06 179 ARG A N 1
ATOM 1365 C CA . ARG A 1 179 ? -1.270 -5.607 15.688 1.00 97.06 179 ARG A CA 1
ATOM 1366 C C . ARG A 1 179 ? -2.779 -5.489 15.928 1.00 97.06 179 ARG A C 1
ATOM 1368 O O . ARG A 1 179 ? -3.216 -5.574 17.071 1.00 97.06 179 ARG A O 1
ATOM 1375 N N . ALA A 1 180 ? -3.579 -5.392 14.865 1.00 96.38 180 ALA A N 1
ATOM 1376 C CA . ALA A 1 180 ? -5.038 -5.395 14.948 1.00 96.38 180 ALA A CA 1
ATOM 1377 C C . ALA A 1 180 ? -5.568 -6.669 15.634 1.00 96.38 180 ALA A C 1
ATOM 1379 O O . ALA A 1 180 ? -6.385 -6.573 16.549 1.00 96.38 180 ALA A O 1
ATOM 1380 N N . ARG A 1 181 ? -5.046 -7.856 15.282 1.00 95.50 181 ARG A N 1
ATOM 1381 C CA . ARG A 1 181 ? -5.404 -9.115 15.970 1.00 95.50 181 ARG A CA 1
ATOM 1382 C C . ARG A 1 181 ? -5.032 -9.094 17.452 1.00 95.50 181 ARG A C 1
ATOM 1384 O O . ARG A 1 181 ? -5.840 -9.522 18.269 1.00 95.50 181 ARG A O 1
ATOM 1391 N N . ALA A 1 182 ? -3.857 -8.569 17.804 1.00 94.81 182 ALA A N 1
ATOM 1392 C CA . ALA A 1 182 ? -3.420 -8.456 19.199 1.00 94.81 182 ALA A CA 1
ATOM 1393 C C . ALA A 1 182 ? -4.342 -7.562 20.053 1.00 94.81 182 ALA A C 1
ATOM 1395 O O . ALA A 1 182 ? -4.426 -7.747 21.265 1.00 94.81 182 ALA A O 1
ATOM 1396 N N . TRP A 1 183 ? -5.066 -6.633 19.424 1.00 93.44 183 TRP A N 1
ATOM 1397 C CA . TRP A 1 183 ? -6.077 -5.784 20.063 1.00 93.44 183 TRP A CA 1
ATOM 1398 C C . TRP A 1 183 ? -7.520 -6.262 19.874 1.00 93.44 183 TRP A C 1
ATOM 1400 O O . TRP A 1 183 ? -8.451 -5.512 20.150 1.00 93.44 183 TRP A O 1
ATOM 1410 N N . ASN A 1 184 ? -7.730 -7.500 19.419 1.00 93.25 184 ASN A N 1
ATOM 1411 C CA . ASN A 1 184 ? -9.055 -8.066 19.141 1.00 93.25 184 ASN A CA 1
ATOM 1412 C C . ASN A 1 184 ? -9.863 -7.310 18.063 1.00 93.25 184 ASN A C 1
ATOM 1414 O O . ASN A 1 184 ? -11.087 -7.421 18.005 1.00 93.25 184 ASN A O 1
ATOM 1418 N N . LEU A 1 185 ? -9.188 -6.600 17.155 1.00 94.94 185 LEU A N 1
ATOM 1419 C CA . LEU A 1 185 ? -9.782 -5.914 16.001 1.00 94.94 185 LEU A CA 1
ATOM 1420 C C . LEU A 1 185 ? -9.876 -6.869 14.798 1.00 94.94 185 LEU A C 1
ATOM 1422 O O . LEU A 1 185 ? -9.234 -6.667 13.764 1.00 94.94 185 LEU A O 1
ATOM 1426 N N . GLY A 1 186 ? -10.631 -7.961 14.953 1.00 94.50 186 GLY A N 1
ATOM 1427 C CA . GLY A 1 186 ? -10.658 -9.075 13.994 1.00 94.50 186 GLY A CA 1
ATOM 1428 C C . GLY A 1 186 ? -11.109 -8.690 12.579 1.00 94.50 186 GLY A C 1
ATOM 1429 O O . GLY A 1 186 ? -10.494 -9.121 11.604 1.00 94.50 186 GLY A O 1
ATOM 1430 N N . GLU A 1 187 ? -12.134 -7.843 12.454 1.00 95.44 187 GLU A N 1
ATOM 1431 C CA . GLU A 1 187 ? -12.626 -7.379 11.147 1.00 95.44 187 GLU A CA 1
ATOM 1432 C C . GLU A 1 187 ? -11.615 -6.468 10.442 1.00 95.44 187 GLU A C 1
ATOM 1434 O O . GLU A 1 187 ? -11.349 -6.637 9.252 1.00 95.44 187 GLU A O 1
ATOM 1439 N N . LEU A 1 188 ? -10.970 -5.559 11.182 1.00 96.75 188 LEU A N 1
ATOM 1440 C CA . LEU A 1 188 ? -9.894 -4.732 10.637 1.00 96.75 188 LEU A CA 1
ATOM 1441 C C . LEU A 1 188 ? -8.731 -5.596 10.136 1.00 96.75 188 LEU A C 1
ATOM 1443 O O . LEU A 1 188 ? -8.239 -5.381 9.028 1.00 96.75 188 LEU A O 1
ATOM 1447 N N . ALA A 1 189 ? -8.310 -6.588 10.927 1.00 97.12 189 ALA A N 1
ATOM 1448 C CA . ALA A 1 189 ? -7.256 -7.514 10.526 1.00 97.12 189 ALA A CA 1
ATOM 1449 C C . ALA A 1 189 ? -7.621 -8.274 9.241 1.00 97.12 189 ALA A C 1
ATOM 1451 O O . ALA A 1 189 ? -6.784 -8.396 8.351 1.00 97.12 189 ALA A O 1
ATOM 1452 N N . HIS A 1 190 ? -8.874 -8.719 9.114 1.00 95.88 190 HIS A N 1
ATOM 1453 C CA . HIS A 1 190 ? -9.363 -9.391 7.911 1.00 95.88 190 HIS A CA 1
ATOM 1454 C C . HIS A 1 190 ? -9.293 -8.492 6.671 1.00 95.88 190 HIS A C 1
ATOM 1456 O O . HIS A 1 190 ? -8.822 -8.925 5.621 1.00 95.88 190 HIS A O 1
ATOM 1462 N N . HIS A 1 191 ? -9.724 -7.232 6.778 1.00 97.50 191 HIS A N 1
ATOM 1463 C CA . HIS A 1 191 ? -9.622 -6.294 5.660 1.00 97.50 191 HIS A CA 1
ATOM 1464 C C . HIS A 1 191 ? -8.168 -6.000 5.282 1.00 97.50 191 HIS A C 1
ATOM 1466 O O . HIS A 1 191 ? -7.848 -5.947 4.096 1.00 97.50 191 HIS A O 1
ATOM 1472 N N . LEU A 1 192 ? -7.277 -5.8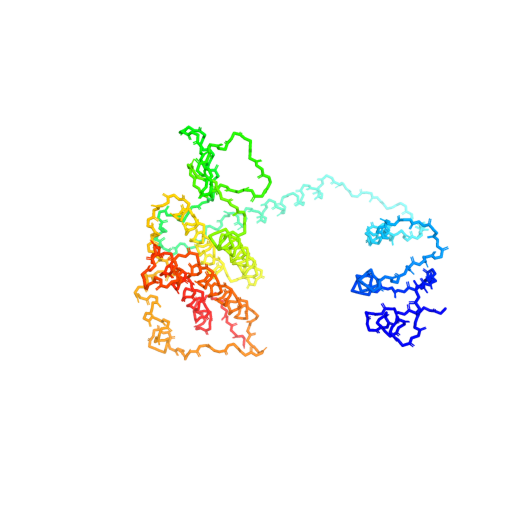64 6.267 1.00 98.25 192 LEU A N 1
ATOM 1473 C CA . LEU A 1 192 ? -5.845 -5.694 6.018 1.00 98.25 192 LEU A CA 1
ATOM 1474 C C . LEU A 1 192 ? -5.226 -6.922 5.333 1.00 98.25 192 LEU A C 1
ATOM 1476 O O . LEU A 1 192 ? -4.381 -6.752 4.458 1.00 98.25 192 LEU A O 1
ATOM 1480 N N . ASP A 1 193 ? -5.671 -8.141 5.654 1.00 96.38 193 ASP A N 1
ATOM 1481 C CA . ASP A 1 193 ? -5.229 -9.353 4.949 1.00 96.38 193 ASP A CA 1
ATOM 1482 C C . ASP A 1 193 ? -5.645 -9.339 3.471 1.00 96.38 193 ASP A C 1
ATOM 1484 O O . ASP A 1 193 ? -4.828 -9.650 2.600 1.00 96.38 193 ASP A O 1
ATOM 1488 N N . THR A 1 194 ? -6.886 -8.935 3.177 1.00 96.50 194 THR A N 1
ATOM 1489 C CA . THR A 1 194 ? -7.372 -8.771 1.797 1.00 96.50 194 THR A CA 1
ATOM 1490 C C . THR A 1 194 ? -6.575 -7.693 1.054 1.00 96.50 194 THR A C 1
ATOM 1492 O O . THR A 1 194 ? -6.165 -7.907 -0.087 1.00 96.50 194 THR A O 1
ATOM 1495 N N . LEU A 1 195 ? -6.262 -6.558 1.689 1.00 97.94 195 LEU A N 1
ATOM 1496 C CA . LEU A 1 195 ? -5.410 -5.532 1.071 1.00 97.94 195 LEU A CA 1
ATOM 1497 C C . LEU A 1 195 ? -3.966 -6.022 0.857 1.00 97.94 195 LEU A C 1
ATOM 1499 O O . LEU A 1 195 ? -3.348 -5.703 -0.161 1.00 97.94 195 LEU A O 1
ATOM 1503 N N . ALA A 1 196 ? -3.432 -6.854 1.756 1.00 96.81 196 ALA A N 1
ATOM 1504 C CA . ALA A 1 196 ? -2.120 -7.471 1.575 1.00 96.81 196 ALA A CA 1
ATOM 1505 C C . ALA A 1 196 ? -2.128 -8.492 0.424 1.00 96.81 196 ALA A C 1
ATOM 1507 O O . ALA A 1 196 ? -1.117 -8.655 -0.263 1.00 96.81 196 ALA A O 1
ATOM 1508 N N . ALA A 1 197 ? -3.252 -9.178 0.188 1.00 95.56 197 ALA A N 1
ATOM 1509 C CA . ALA A 1 197 ? -3.447 -9.993 -1.009 1.00 95.56 197 ALA A CA 1
ATOM 1510 C C . ALA A 1 197 ? -3.496 -9.142 -2.281 1.00 95.56 197 ALA A C 1
ATOM 1512 O O . ALA A 1 197 ? -2.850 -9.495 -3.266 1.00 95.56 197 ALA A O 1
ATOM 1513 N N . TYR A 1 198 ? -4.149 -7.982 -2.229 1.00 97.62 198 TYR A N 1
ATOM 1514 C CA . TYR A 1 198 ? -4.186 -7.052 -3.354 1.00 97.62 198 TYR A CA 1
ATOM 1515 C C . TYR A 1 198 ? -2.796 -6.515 -3.721 1.00 97.62 198 TYR A C 1
ATOM 1517 O O . TYR A 1 198 ? -2.462 -6.432 -4.898 1.00 97.62 198 TYR A O 1
ATOM 1525 N N . CYS A 1 199 ?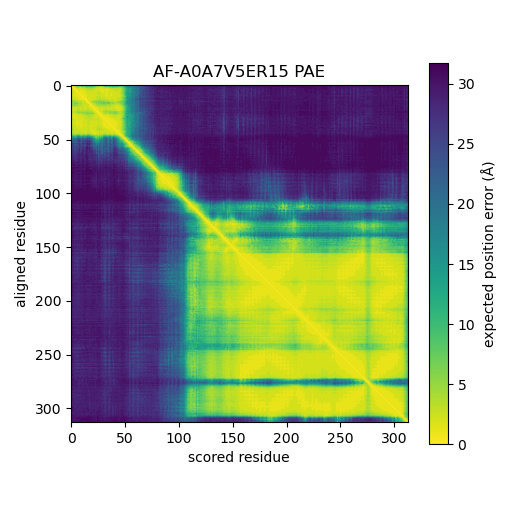 -1.936 -6.240 -2.731 1.00 97.62 199 CYS A N 1
ATOM 1526 C CA . CYS A 1 199 ? -0.537 -5.863 -2.979 1.00 97.62 199 CYS A CA 1
ATOM 1527 C C . CYS A 1 199 ? 0.204 -6.917 -3.819 1.00 97.62 199 CYS A C 1
ATOM 1529 O O . CYS A 1 199 ? 0.928 -6.568 -4.751 1.00 97.62 199 CYS A O 1
ATOM 1531 N N . ARG A 1 200 ? -0.015 -8.209 -3.530 1.00 94.62 200 ARG A N 1
ATOM 1532 C CA . ARG A 1 200 ? 0.553 -9.310 -4.324 1.00 94.62 200 ARG A CA 1
ATOM 1533 C C . ARG A 1 200 ? -0.032 -9.367 -5.728 1.00 94.62 200 ARG A C 1
ATOM 1535 O O . ARG A 1 200 ? 0.716 -9.626 -6.666 1.00 94.62 200 ARG A O 1
ATOM 1542 N N . GLU A 1 201 ? -1.334 -9.127 -5.883 1.00 96.12 201 GLU A N 1
ATOM 1543 C CA . GLU A 1 201 ? -1.967 -9.101 -7.206 1.00 96.12 201 GLU A CA 1
ATOM 1544 C C . GLU A 1 201 ? -1.422 -7.957 -8.067 1.00 96.12 201 GLU A C 1
ATOM 1546 O O . GLU A 1 201 ? -1.130 -8.191 -9.234 1.00 96.12 201 GLU A O 1
ATOM 1551 N N . ILE A 1 202 ? -1.183 -6.767 -7.499 1.00 97.31 202 ILE A N 1
ATOM 1552 C CA . ILE A 1 202 ? -0.540 -5.652 -8.219 1.00 97.31 202 ILE A CA 1
ATOM 1553 C C . ILE A 1 202 ? 0.816 -6.096 -8.785 1.00 97.31 202 ILE A C 1
ATOM 1555 O O . ILE A 1 202 ? 1.068 -5.933 -9.977 1.00 97.31 202 ILE A O 1
ATOM 1559 N N . VAL A 1 203 ? 1.675 -6.703 -7.956 1.00 95.94 203 VAL A N 1
ATOM 1560 C CA . VAL A 1 203 ? 2.997 -7.185 -8.396 1.00 95.94 203 VAL A CA 1
ATOM 1561 C C . VAL A 1 203 ? 2.870 -8.347 -9.391 1.00 95.94 203 VAL A C 1
ATOM 1563 O O . VAL A 1 203 ? 3.633 -8.426 -10.350 1.00 95.94 203 VAL A O 1
ATOM 1566 N N . SER A 1 204 ? 1.891 -9.240 -9.218 1.00 93.12 204 SER A N 1
ATOM 1567 C CA . SER A 1 204 ? 1.639 -10.346 -10.152 1.00 93.12 204 SER A CA 1
ATOM 1568 C C . SER A 1 204 ? 1.194 -9.856 -11.531 1.00 93.12 204 SER A C 1
ATOM 1570 O O . SER A 1 204 ? 1.705 -10.333 -12.549 1.00 93.12 204 SER A O 1
ATOM 1572 N N . ALA A 1 205 ? 0.257 -8.910 -11.574 1.00 94.50 205 ALA A N 1
ATOM 1573 C CA . ALA A 1 205 ? -0.242 -8.290 -12.794 1.00 94.50 205 ALA A CA 1
ATOM 1574 C C . ALA A 1 205 ? 0.859 -7.474 -13.487 1.00 94.50 205 ALA A C 1
ATOM 1576 O O . ALA A 1 205 ? 1.006 -7.522 -14.706 1.00 94.50 205 ALA A O 1
ATOM 1577 N N . GLU A 1 206 ? 1.696 -6.794 -12.708 1.00 94.50 206 GLU A N 1
ATOM 1578 C CA . GLU A 1 206 ? 2.877 -6.093 -13.202 1.00 94.50 206 GLU A CA 1
ATOM 1579 C C . GLU A 1 206 ? 3.912 -7.058 -13.814 1.00 94.50 206 GLU A C 1
ATOM 1581 O O . GLU A 1 206 ? 4.385 -6.822 -14.925 1.00 94.50 206 GLU A O 1
ATOM 1586 N N . TYR A 1 207 ? 4.226 -8.169 -13.142 1.00 91.25 207 TYR A N 1
ATOM 1587 C CA . TYR A 1 207 ? 5.156 -9.192 -13.642 1.00 91.25 207 TYR A CA 1
ATOM 1588 C C . TYR A 1 207 ? 4.642 -9.897 -14.903 1.00 91.25 207 TYR A C 1
ATOM 1590 O O . TYR A 1 207 ? 5.416 -10.201 -15.808 1.00 91.25 207 TYR A O 1
ATOM 1598 N N . SER A 1 208 ? 3.336 -10.165 -14.952 1.00 88.81 208 SER A N 1
ATOM 1599 C CA . SER A 1 208 ? 2.695 -10.938 -16.025 1.00 88.81 208 SER A CA 1
ATOM 1600 C C . SER A 1 208 ? 2.177 -10.073 -17.176 1.00 88.81 208 SER A C 1
ATOM 1602 O O . SER A 1 208 ? 1.500 -10.597 -18.054 1.00 88.81 208 SER A O 1
ATOM 1604 N N . ASP A 1 209 ? 2.419 -8.763 -17.124 1.00 89.06 209 ASP A N 1
ATOM 1605 C CA . ASP A 1 209 ? 1.867 -7.759 -18.038 1.00 89.06 209 ASP A CA 1
ATOM 1606 C C . ASP A 1 209 ? 0.344 -7.873 -18.260 1.00 89.06 209 ASP A C 1
ATOM 1608 O O . ASP A 1 209 ? -0.177 -7.802 -19.370 1.00 89.06 209 ASP A O 1
ATOM 1612 N N . ARG A 1 210 ? -0.388 -8.085 -17.161 1.00 94.38 210 ARG A N 1
ATOM 1613 C CA . ARG A 1 210 ? -1.857 -8.084 -17.122 1.00 94.38 210 ARG A CA 1
ATOM 1614 C C . ARG A 1 210 ? -2.362 -6.791 -16.502 1.00 94.38 210 ARG A C 1
ATOM 1616 O O . ARG A 1 210 ? -1.674 -6.201 -15.670 1.00 94.38 210 ARG A O 1
ATOM 1623 N N . GLU A 1 211 ? -3.589 -6.404 -16.838 1.00 95.25 211 GLU A N 1
ATOM 1624 C CA . GLU A 1 211 ? -4.274 -5.322 -16.130 1.00 95.25 211 GLU A CA 1
ATOM 1625 C C . GLU A 1 211 ? -4.525 -5.715 -14.665 1.00 95.25 211 GLU A C 1
ATOM 1627 O O . GLU A 1 211 ? -4.909 -6.855 -14.370 1.00 95.25 211 GLU A O 1
ATOM 1632 N N . VAL A 1 212 ? -4.300 -4.771 -13.747 1.00 96.94 212 VAL A N 1
ATOM 1633 C CA . VAL A 1 212 ? -4.650 -4.952 -12.333 1.00 96.94 212 VAL A CA 1
ATOM 1634 C C . VAL A 1 212 ? -6.182 -4.987 -12.189 1.00 96.94 212 VAL A C 1
ATOM 1636 O O . VAL A 1 212 ? -6.851 -4.038 -12.610 1.00 96.94 212 VAL A O 1
ATOM 1639 N N . PRO A 1 213 ? -6.767 -6.041 -11.588 1.00 94.50 213 PRO A N 1
ATOM 1640 C CA . PRO A 1 213 ? -8.207 -6.105 -11.360 1.00 94.50 213 PRO A CA 1
ATOM 1641 C C . PRO A 1 213 ? -8.661 -5.016 -10.374 1.00 94.50 213 PRO A C 1
ATOM 1643 O O . PRO A 1 213 ? -7.889 -4.645 -9.493 1.00 94.50 213 PRO A O 1
ATOM 1646 N N . PRO A 1 214 ? -9.913 -4.534 -10.458 1.00 94.19 214 PRO A N 1
ATOM 1647 C CA . PRO A 1 214 ? -10.391 -3.471 -9.584 1.00 94.19 214 PRO A CA 1
ATOM 1648 C C . PRO A 1 214 ? -10.411 -3.893 -8.110 1.00 94.19 214 PRO A C 1
ATOM 1650 O O . PRO A 1 214 ? -10.723 -5.044 -7.769 1.00 94.19 214 PRO A O 1
ATOM 1653 N N . LEU A 1 215 ? -10.112 -2.936 -7.229 1.00 95.31 215 LEU A N 1
ATOM 1654 C CA . LEU A 1 215 ? -10.125 -3.160 -5.784 1.00 95.31 215 LEU A CA 1
ATOM 1655 C C . LEU A 1 215 ? -11.560 -3.239 -5.247 1.00 95.31 215 LEU A C 1
ATOM 1657 O O . LEU A 1 215 ? -12.387 -2.366 -5.508 1.00 95.31 215 LEU A O 1
ATOM 1661 N N . VAL A 1 216 ? -11.808 -4.247 -4.408 1.00 93.38 216 VAL A N 1
ATOM 1662 C CA . VAL A 1 216 ? -13.000 -4.344 -3.562 1.00 93.38 216 VAL A CA 1
ATOM 1663 C C . VAL A 1 216 ? -12.557 -4.600 -2.127 1.00 93.38 216 VAL A C 1
ATOM 1665 O O . VAL A 1 216 ? -11.792 -5.530 -1.869 1.00 93.38 216 VAL A O 1
ATOM 1668 N N . VAL A 1 217 ? -13.024 -3.782 -1.184 1.00 93.00 217 VAL A N 1
ATOM 1669 C CA . VAL A 1 217 ? -12.705 -3.933 0.244 1.00 93.00 217 VAL A CA 1
ATOM 1670 C C . VAL A 1 217 ? -13.859 -3.438 1.104 1.00 93.00 217 VAL A C 1
ATOM 1672 O O . VAL A 1 217 ? -14.489 -2.433 0.785 1.00 93.00 217 VAL A O 1
ATOM 1675 N N . ALA A 1 218 ? -14.148 -4.150 2.196 1.00 91.19 218 ALA A N 1
ATOM 1676 C CA . ALA A 1 218 ? -15.240 -3.819 3.115 1.00 91.19 218 ALA A CA 1
ATOM 1677 C C . ALA A 1 218 ? -16.593 -3.595 2.400 1.00 91.19 218 ALA A C 1
ATOM 1679 O O . ALA A 1 218 ? -17.395 -2.758 2.802 1.00 91.19 218 ALA A O 1
ATOM 1680 N N . GLY A 1 219 ? -16.841 -4.356 1.328 1.00 89.75 219 GLY A N 1
ATOM 1681 C CA . GLY A 1 219 ? -18.057 -4.274 0.517 1.00 89.75 219 GLY A CA 1
ATOM 1682 C C . GLY A 1 219 ? -18.132 -3.087 -0.449 1.00 89.75 219 GLY A C 1
ATOM 1683 O O . GLY A 1 219 ? -19.163 -2.933 -1.097 1.00 89.75 219 GLY A O 1
ATOM 1684 N N . LEU A 1 220 ? -17.083 -2.265 -0.567 1.00 91.75 220 LEU A N 1
ATOM 1685 C CA . LEU A 1 220 ? -17.031 -1.147 -1.511 1.00 91.75 220 LEU A CA 1
ATOM 1686 C C . LEU A 1 220 ? -16.153 -1.472 -2.717 1.00 91.75 220 LEU A C 1
ATOM 1688 O O . LEU A 1 220 ? -15.037 -1.968 -2.558 1.00 91.75 220 LEU A O 1
ATOM 1692 N N . ASP A 1 221 ? -16.651 -1.135 -3.905 1.00 94.62 221 ASP A N 1
ATOM 1693 C CA . ASP A 1 221 ? -15.844 -1.027 -5.119 1.00 94.62 221 ASP A CA 1
ATOM 1694 C C . ASP A 1 221 ? -15.046 0.291 -5.147 1.00 94.62 221 ASP A C 1
ATOM 1696 O O . ASP A 1 221 ? -15.153 1.135 -4.253 1.00 94.62 221 ASP A O 1
ATOM 1700 N N . GLU A 1 222 ? -14.233 0.493 -6.184 1.00 92.00 222 GLU A N 1
ATOM 1701 C CA . GLU A 1 222 ? -13.381 1.679 -6.309 1.00 92.00 222 GLU A CA 1
ATOM 1702 C C . GLU A 1 222 ? -14.148 3.009 -6.307 1.00 92.00 222 GLU A C 1
ATOM 1704 O O . GLU A 1 222 ? -13.643 4.008 -5.776 1.00 92.00 222 GLU A O 1
ATOM 1709 N N . ALA A 1 223 ? -15.339 3.037 -6.914 1.00 91.81 223 ALA A N 1
ATOM 1710 C CA . ALA A 1 223 ? -16.148 4.241 -7.047 1.00 91.81 223 ALA A CA 1
ATOM 1711 C C . ALA A 1 223 ? -16.784 4.606 -5.704 1.00 91.81 223 ALA A C 1
ATOM 1713 O O . ALA A 1 223 ? -16.640 5.743 -5.247 1.00 91.81 223 ALA A O 1
ATOM 1714 N N . ALA A 1 224 ? -17.399 3.630 -5.038 1.00 94.38 224 ALA A N 1
ATOM 1715 C CA . ALA A 1 224 ? -17.982 3.803 -3.717 1.00 94.38 224 ALA A CA 1
ATOM 1716 C C . ALA A 1 224 ? -16.909 4.106 -2.659 1.00 94.38 224 ALA A C 1
ATOM 1718 O O . ALA A 1 224 ? -17.118 4.952 -1.788 1.00 94.38 224 ALA A O 1
ATOM 1719 N N . LEU A 1 225 ? -15.728 3.488 -2.765 1.00 95.75 225 LEU A N 1
ATOM 1720 C CA . LEU A 1 225 ? -14.584 3.781 -1.901 1.00 95.75 225 LEU A CA 1
ATOM 1721 C C . LEU A 1 225 ? -14.112 5.230 -2.065 1.00 95.75 225 LEU A C 1
ATOM 1723 O O . LEU A 1 225 ? -13.828 5.909 -1.073 1.00 95.75 225 LEU A O 1
ATOM 1727 N N . ARG A 1 226 ? -14.029 5.722 -3.309 1.00 93.06 226 ARG A N 1
ATOM 1728 C CA . ARG A 1 226 ? -13.693 7.126 -3.584 1.00 93.06 226 ARG A CA 1
ATOM 1729 C C . ARG A 1 226 ? -14.707 8.049 -2.927 1.00 93.06 226 ARG A C 1
ATOM 1731 O O . ARG A 1 226 ? -14.318 8.946 -2.191 1.00 93.06 226 ARG A O 1
ATOM 1738 N N . GLU A 1 227 ? -15.986 7.799 -3.164 1.00 93.69 227 GLU A N 1
ATOM 1739 C CA . GLU A 1 227 ? -17.060 8.634 -2.638 1.00 93.69 227 GLU A CA 1
ATOM 1740 C C . GLU A 1 227 ? -17.021 8.694 -1.106 1.00 93.69 227 GLU A C 1
ATOM 1742 O O . GLU A 1 227 ? -16.962 9.775 -0.518 1.00 93.69 227 GLU A O 1
ATOM 1747 N N . ALA A 1 228 ? -16.917 7.535 -0.450 1.00 94.19 228 ALA A N 1
ATOM 1748 C CA . ALA A 1 228 ? -16.892 7.448 1.006 1.00 94.19 228 ALA A CA 1
ATOM 1749 C C . ALA A 1 228 ? -15.668 8.127 1.644 1.00 94.19 228 ALA A C 1
ATOM 1751 O O . ALA A 1 228 ? -15.754 8.624 2.767 1.00 94.19 228 ALA A O 1
ATOM 1752 N N . THR A 1 229 ? -14.528 8.156 0.948 1.00 95.19 229 THR A N 1
ATOM 1753 C CA . THR A 1 229 ? -13.290 8.779 1.447 1.00 95.19 229 THR A CA 1
ATOM 1754 C C . THR A 1 229 ? -13.190 10.271 1.136 1.00 95.19 229 THR A C 1
ATOM 1756 O O . THR A 1 229 ? -12.541 10.987 1.898 1.00 95.19 229 THR A O 1
ATOM 1759 N N . HIS A 1 230 ? -13.850 10.755 0.078 1.00 95.44 230 HIS A N 1
ATOM 1760 C CA . HIS A 1 230 ? -13.987 12.186 -0.225 1.00 95.44 230 HIS A CA 1
ATOM 1761 C C . HIS A 1 230 ? -15.076 12.866 0.613 1.00 95.44 230 HIS A C 1
ATOM 1763 O O . HIS A 1 230 ? -14.930 14.036 0.962 1.00 95.44 230 HIS A O 1
ATOM 1769 N N . HIS A 1 231 ? -16.139 12.138 0.962 1.00 95.88 231 HIS A N 1
A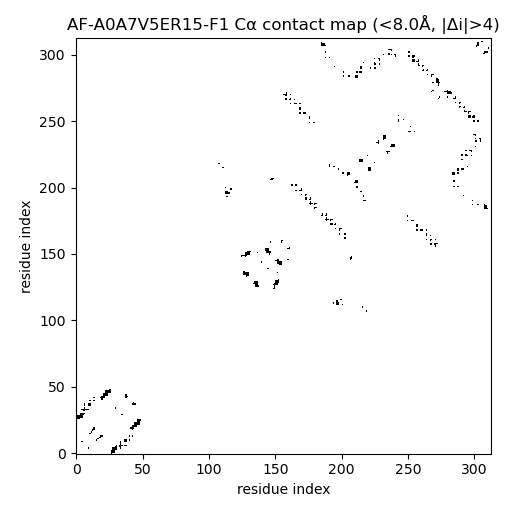TOM 1770 C CA . HIS A 1 231 ? -17.282 12.663 1.711 1.00 95.88 231 HIS A CA 1
ATOM 1771 C C . HIS A 1 231 ? -17.587 11.827 2.973 1.00 95.88 231 HIS A C 1
ATOM 1773 O O . HIS A 1 231 ? -18.710 11.343 3.150 1.00 95.88 231 HIS A O 1
ATOM 1779 N N . PRO A 1 232 ? -16.624 11.673 3.908 1.00 95.19 232 PRO A N 1
ATOM 1780 C CA . PRO A 1 232 ? -16.785 10.805 5.080 1.00 95.19 232 PRO A CA 1
ATOM 1781 C C . PRO A 1 232 ? -17.926 11.242 6.003 1.00 95.19 232 PRO A C 1
ATOM 1783 O O . PRO A 1 232 ? -18.585 10.394 6.604 1.00 95.19 232 PRO A O 1
ATOM 1786 N N . GLN A 1 233 ? -18.233 12.542 6.061 1.00 95.81 233 GLN A N 1
ATOM 1787 C CA . GLN A 1 233 ? -19.347 13.051 6.863 1.00 95.81 233 GLN A CA 1
ATOM 1788 C C . GLN A 1 233 ? -20.692 12.515 6.365 1.00 95.81 233 GLN A C 1
ATOM 1790 O O . GLN A 1 233 ? -21.548 12.166 7.172 1.00 95.81 233 GLN A O 1
ATOM 1795 N N . GLN A 1 234 ? -20.873 12.420 5.046 1.00 95.50 234 GLN A N 1
ATOM 1796 C CA . GLN A 1 234 ? -22.100 11.909 4.434 1.00 95.50 234 GLN A CA 1
ATOM 1797 C C . GLN A 1 234 ? -22.156 10.379 4.508 1.00 95.50 234 GLN A C 1
ATOM 1799 O O . GLN A 1 234 ? -23.200 9.813 4.818 1.00 95.50 234 GLN A O 1
ATOM 1804 N N . ALA A 1 235 ? -21.025 9.708 4.271 1.00 93.44 235 ALA A N 1
ATOM 1805 C CA . ALA A 1 235 ? -20.964 8.249 4.223 1.00 93.44 235 ALA A CA 1
ATOM 1806 C C . ALA A 1 235 ? -20.966 7.578 5.610 1.00 93.44 235 ALA A C 1
ATOM 1808 O O . ALA A 1 235 ? -21.498 6.477 5.774 1.00 93.44 235 ALA A O 1
ATOM 1809 N N . LEU A 1 236 ? -20.332 8.199 6.609 1.00 93.44 236 LEU A N 1
ATOM 1810 C CA . LEU A 1 236 ? -20.043 7.587 7.912 1.00 93.44 236 LEU A CA 1
ATOM 1811 C C . LEU A 1 236 ? -20.448 8.450 9.115 1.00 93.44 236 LEU A C 1
ATOM 1813 O O . LEU A 1 236 ? -20.390 7.951 10.237 1.00 93.44 236 LEU A O 1
ATOM 1817 N N . GLY A 1 237 ? -20.866 9.702 8.908 1.00 94.44 237 GLY A N 1
ATOM 1818 C CA . GLY A 1 237 ? -21.258 10.609 9.991 1.00 94.44 237 GLY A CA 1
ATOM 1819 C C . GLY A 1 237 ? -20.088 11.223 10.764 1.00 94.44 237 GLY A C 1
ATOM 1820 O O . GLY A 1 237 ? -20.319 11.843 11.800 1.00 94.44 237 GLY A O 1
ATOM 1821 N N . ILE A 1 238 ? -18.853 11.069 10.277 1.00 93.00 238 ILE A N 1
ATOM 1822 C CA . ILE A 1 238 ? -17.635 11.594 10.909 1.00 93.00 238 ILE A CA 1
ATOM 1823 C C . ILE A 1 238 ? -16.890 12.555 9.969 1.00 93.00 238 ILE A C 1
ATOM 1825 O O . ILE A 1 238 ? -16.930 12.362 8.750 1.00 93.00 238 ILE A O 1
ATOM 1829 N N . PRO A 1 239 ? -16.175 13.565 10.495 1.00 94.31 239 PRO A N 1
ATOM 1830 C CA . PRO A 1 239 ? -15.347 14.434 9.668 1.00 94.31 239 PRO A CA 1
ATOM 1831 C C . PRO A 1 239 ? -14.136 13.678 9.103 1.00 94.31 239 PRO A C 1
ATOM 1833 O O . PRO A 1 239 ? -13.865 12.525 9.448 1.00 94.31 239 PRO A O 1
ATOM 1836 N N . HIS A 1 240 ? -13.365 14.350 8.246 1.00 94.81 240 HIS A N 1
ATOM 1837 C CA . HIS A 1 240 ? -12.054 13.842 7.853 1.00 94.81 240 HIS A CA 1
ATOM 1838 C C . HIS A 1 240 ? -11.164 13.614 9.076 1.00 94.81 240 HIS A C 1
ATOM 1840 O O . HIS A 1 240 ? -11.086 14.443 9.982 1.00 94.81 240 HIS A O 1
ATOM 1846 N N . LEU A 1 241 ? -10.475 12.476 9.065 1.00 91.94 241 LEU A N 1
ATOM 1847 C CA . LEU A 1 241 ? -9.596 12.060 10.145 1.00 91.94 241 LEU A CA 1
ATOM 1848 C C . LEU A 1 241 ? -8.223 12.735 10.051 1.00 91.94 241 LEU A C 1
ATOM 1850 O O . LEU A 1 241 ? -7.557 12.644 9.016 1.00 91.94 241 LEU A O 1
ATOM 1854 N N . THR A 1 242 ? -7.788 13.308 11.171 1.00 90.50 242 THR A N 1
ATOM 1855 C CA . THR A 1 242 ? -6.417 13.763 11.423 1.00 90.50 242 THR A CA 1
ATOM 1856 C C . THR A 1 242 ? -5.964 13.112 12.730 1.00 90.50 242 THR A C 1
ATOM 1858 O O . THR A 1 242 ? -6.423 13.560 13.780 1.00 90.50 242 THR A O 1
ATOM 1861 N N . PRO A 1 243 ? -5.128 12.053 12.694 1.00 88.31 243 PRO A N 1
ATOM 1862 C CA . PRO A 1 243 ? -4.737 11.344 13.907 1.00 88.31 243 PRO A CA 1
ATOM 1863 C C . PRO A 1 243 ? -4.047 12.280 14.906 1.00 88.31 243 PRO A C 1
ATOM 1865 O O . PRO A 1 243 ? -3.060 12.937 14.565 1.00 88.31 243 PRO A O 1
ATOM 1868 N N . GLY A 1 244 ? -4.559 12.329 16.130 1.00 90.81 244 GLY A N 1
ATOM 1869 C CA . GLY A 1 244 ? -3.998 13.051 17.264 1.00 90.81 244 GLY A CA 1
ATOM 1870 C C . GLY A 1 244 ? -3.239 12.133 18.231 1.00 90.81 244 GLY A C 1
ATOM 1871 O O . GLY A 1 244 ? -3.328 10.909 18.143 1.00 90.81 244 GLY A O 1
ATOM 1872 N N . PRO A 1 245 ? -2.494 12.699 19.196 1.00 90.94 245 PRO A N 1
ATOM 1873 C CA . PRO A 1 245 ? -1.670 11.923 20.128 1.00 90.94 245 PRO A CA 1
ATOM 1874 C C . PRO A 1 245 ? -2.474 11.046 21.103 1.00 90.94 245 PRO A C 1
ATOM 1876 O O . PRO A 1 245 ? -1.927 10.091 21.640 1.00 90.94 245 PRO A O 1
ATOM 1879 N N . GLY A 1 246 ? -3.750 11.364 21.345 1.00 90.75 246 GLY A N 1
ATOM 1880 C CA . GLY A 1 246 ? -4.639 10.581 22.212 1.00 90.75 246 GLY A CA 1
ATOM 1881 C C . GLY A 1 246 ? -5.413 9.475 21.491 1.00 90.75 246 GLY A C 1
ATOM 1882 O O . GLY A 1 246 ? -6.153 8.738 22.140 1.00 90.75 246 GLY A O 1
ATOM 1883 N N . ASP A 1 247 ? -5.275 9.370 20.168 1.00 92.31 247 ASP A N 1
ATOM 1884 C CA . ASP A 1 247 ? -5.977 8.353 19.396 1.00 92.31 247 ASP A CA 1
ATOM 1885 C C . ASP A 1 247 ? -5.408 6.961 19.655 1.00 92.31 247 ASP A C 1
ATOM 1887 O O . ASP A 1 247 ? -4.239 6.784 20.006 1.00 92.31 247 ASP A O 1
ATOM 1891 N N . HIS A 1 248 ? -6.243 5.946 19.438 1.00 93.69 248 HIS A N 1
ATOM 1892 C CA . HIS A 1 248 ? -5.798 4.567 19.530 1.00 93.69 248 HIS A CA 1
ATOM 1893 C C . HIS A 1 248 ? -4.638 4.309 18.557 1.00 93.69 248 HIS A C 1
ATOM 1895 O O . HIS A 1 248 ? -4.725 4.655 17.379 1.00 93.69 248 HIS A O 1
ATOM 1901 N N . GLU A 1 249 ? -3.591 3.627 19.026 1.00 94.94 249 GLU A N 1
ATOM 1902 C CA . GLU A 1 249 ? -2.336 3.412 18.287 1.00 94.94 249 GLU A CA 1
ATOM 1903 C C . GLU A 1 249 ? -2.558 2.795 16.887 1.00 94.94 249 GLU A C 1
ATOM 1905 O O . GLU A 1 249 ? -1.807 3.067 15.948 1.00 94.94 249 GLU A O 1
ATOM 1910 N N . ILE A 1 250 ? -3.634 2.019 16.687 1.00 95.75 250 ILE A N 1
ATOM 1911 C CA . ILE A 1 250 ? -3.979 1.487 15.358 1.00 95.75 250 ILE A CA 1
ATOM 1912 C C . ILE A 1 250 ? -4.206 2.583 14.305 1.00 95.75 250 ILE A C 1
ATOM 1914 O O . ILE A 1 250 ? -3.875 2.370 13.141 1.00 95.75 250 ILE A O 1
ATOM 1918 N N . LEU A 1 251 ? -4.732 3.754 14.681 1.00 96.25 251 LEU A N 1
ATOM 1919 C CA . LEU A 1 251 ? -4.946 4.871 13.757 1.00 96.25 251 LEU A CA 1
ATOM 1920 C C . LEU A 1 251 ? -3.620 5.477 13.297 1.00 96.25 251 LEU A C 1
ATOM 1922 O O . LEU A 1 251 ? -3.490 5.848 12.128 1.00 96.25 251 LEU A O 1
ATOM 1926 N N . HIS A 1 252 ? -2.61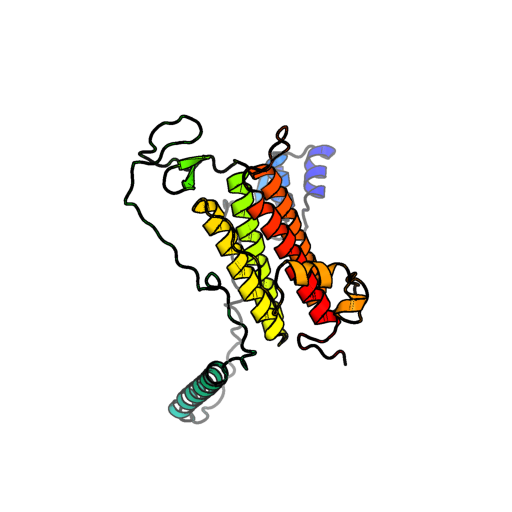1 5.512 14.171 1.00 97.06 252 HIS A N 1
ATOM 1927 C CA . HIS A 1 252 ? -1.260 5.937 13.799 1.00 97.06 252 HIS A CA 1
ATOM 1928 C C . HIS A 1 252 ? -0.627 4.944 12.826 1.00 97.06 252 HIS A C 1
ATOM 1930 O O . HIS A 1 252 ? -0.102 5.358 11.791 1.00 97.06 252 HIS A O 1
ATOM 1936 N N . TRP A 1 253 ? -0.760 3.641 13.093 1.00 98.25 253 TRP A N 1
ATOM 1937 C CA . TRP A 1 253 ? -0.286 2.588 12.190 1.00 98.25 253 TRP A CA 1
ATOM 1938 C C . TRP A 1 253 ? -0.970 2.621 10.822 1.00 98.25 253 TRP A C 1
ATOM 1940 O O . TRP A 1 253 ? -0.292 2.510 9.800 1.00 98.25 253 TRP A O 1
ATOM 1950 N N . LEU A 1 254 ? -2.289 2.818 10.777 1.00 98.12 254 LEU A N 1
ATOM 1951 C CA . LEU A 1 254 ? -3.033 2.956 9.522 1.00 98.12 254 LEU A CA 1
ATOM 1952 C C . LEU A 1 254 ? -2.614 4.214 8.753 1.00 98.12 254 LEU A C 1
ATOM 1954 O O . LEU A 1 254 ? -2.452 4.161 7.534 1.00 98.12 254 LEU A O 1
ATOM 1958 N N . ASN A 1 255 ? -2.381 5.338 9.437 1.00 97.81 255 ASN A N 1
ATOM 1959 C CA . ASN A 1 255 ? -1.889 6.545 8.777 1.00 97.81 255 ASN A CA 1
ATOM 1960 C C . ASN A 1 255 ? -0.462 6.371 8.234 1.00 97.81 255 ASN A C 1
ATOM 1962 O O . ASN A 1 255 ? -0.191 6.800 7.111 1.00 97.81 255 ASN A O 1
ATOM 1966 N N . TYR A 1 256 ? 0.424 5.710 8.983 1.00 98.31 256 TYR A N 1
ATOM 1967 C CA . TYR A 1 256 ? 1.771 5.398 8.508 1.00 98.31 256 TYR A CA 1
ATOM 1968 C C . TYR A 1 256 ? 1.731 4.466 7.293 1.00 98.31 256 TYR A C 1
ATOM 1970 O O . TYR A 1 256 ? 2.319 4.776 6.260 1.00 98.31 256 TYR A O 1
ATOM 1978 N N . LEU A 1 257 ? 0.947 3.387 7.357 1.00 98.69 257 LEU A N 1
ATOM 1979 C CA . LEU A 1 257 ? 0.734 2.489 6.223 1.00 98.69 257 LEU A CA 1
ATOM 1980 C C . LEU A 1 257 ? 0.217 3.241 4.990 1.00 98.69 257 LEU A C 1
ATOM 1982 O O . LEU A 1 257 ? 0.738 3.052 3.893 1.00 98.69 257 LEU A O 1
ATOM 1986 N N . ARG A 1 258 ? -0.757 4.144 5.159 1.00 98.38 258 ARG A N 1
ATOM 1987 C CA . ARG A 1 258 ? -1.274 4.982 4.068 1.00 98.38 258 ARG A CA 1
ATOM 1988 C C . ARG A 1 258 ? -0.183 5.855 3.444 1.00 98.38 258 ARG A C 1
ATOM 1990 O O . ARG A 1 258 ? -0.165 6.005 2.224 1.00 98.38 258 ARG A O 1
ATOM 1997 N N . ALA A 1 259 ? 0.705 6.432 4.252 1.00 98.19 259 ALA A N 1
ATOM 1998 C CA . ALA A 1 259 ? 1.832 7.222 3.759 1.00 98.19 259 ALA A CA 1
ATOM 1999 C C . ALA A 1 259 ? 2.807 6.357 2.944 1.00 98.19 259 ALA A C 1
ATOM 2001 O O . ALA A 1 259 ? 3.141 6.718 1.820 1.00 98.19 259 ALA A O 1
ATOM 2002 N N . VAL A 1 260 ? 3.157 5.167 3.441 1.00 98.56 260 VAL A N 1
ATOM 2003 C CA . VAL A 1 260 ? 4.048 4.230 2.735 1.00 98.56 260 VAL A CA 1
ATOM 2004 C C . VAL A 1 260 ? 3.439 3.745 1.410 1.00 98.56 260 VAL A C 1
ATOM 2006 O O . VAL A 1 260 ? 4.164 3.598 0.428 1.00 98.56 260 VAL A O 1
ATOM 2009 N N . VAL A 1 261 ? 2.114 3.557 1.335 1.00 98.69 261 VAL A N 1
ATOM 2010 C CA . VAL A 1 261 ? 1.421 3.258 0.065 1.00 98.69 261 VAL A CA 1
ATOM 2011 C C . VAL A 1 261 ? 1.517 4.432 -0.919 1.00 98.69 261 VAL A C 1
ATOM 2013 O O . VAL A 1 261 ? 1.726 4.208 -2.107 1.00 98.69 261 VAL A O 1
ATOM 2016 N N . ARG A 1 262 ? 1.408 5.682 -0.451 1.00 98.25 262 ARG A N 1
ATOM 2017 C CA . ARG A 1 262 ? 1.579 6.872 -1.310 1.00 98.25 262 ARG A CA 1
ATOM 2018 C C . ARG A 1 262 ? 3.020 7.045 -1.780 1.00 98.25 262 ARG A C 1
ATOM 2020 O O . ARG A 1 262 ? 3.243 7.480 -2.898 1.00 98.25 262 ARG A O 1
ATOM 2027 N N . GLU A 1 263 ? 4.001 6.681 -0.963 1.00 98.25 263 GLU A N 1
ATOM 2028 C CA . GLU A 1 263 ? 5.393 6.616 -1.418 1.00 98.25 263 GLU A CA 1
ATOM 2029 C C . GLU A 1 263 ? 5.559 5.560 -2.524 1.00 98.25 263 GLU A C 1
ATOM 2031 O O . GLU A 1 263 ? 6.220 5.826 -3.521 1.00 98.25 263 GLU A O 1
ATOM 2036 N N . ALA A 1 264 ? 4.888 4.407 -2.410 1.00 98.31 264 ALA A N 1
ATOM 2037 C CA . ALA A 1 264 ? 4.873 3.398 -3.473 1.00 98.31 264 ALA A CA 1
ATOM 2038 C C . ALA A 1 264 ? 4.193 3.880 -4.764 1.00 98.31 264 ALA A C 1
ATOM 2040 O O . ALA A 1 264 ? 4.612 3.493 -5.852 1.00 98.31 264 ALA A O 1
ATOM 2041 N N . GLU A 1 265 ? 3.173 4.738 -4.663 1.00 97.69 265 GLU A N 1
ATOM 2042 C CA . GLU A 1 265 ? 2.564 5.422 -5.814 1.00 97.69 265 GLU A CA 1
ATOM 2043 C C . GLU A 1 265 ? 3.585 6.306 -6.549 1.00 97.69 265 GLU A C 1
ATOM 2045 O O . GLU A 1 265 ? 3.615 6.300 -7.778 1.00 97.69 265 GLU A O 1
ATOM 2050 N N . LEU A 1 266 ? 4.468 7.003 -5.822 1.00 95.69 266 LEU A N 1
ATOM 2051 C CA . LEU A 1 266 ? 5.553 7.789 -6.424 1.00 95.69 266 LEU A CA 1
ATOM 2052 C C . LEU A 1 266 ? 6.601 6.893 -7.099 1.00 95.69 266 LEU A C 1
ATOM 2054 O O . LEU A 1 266 ? 6.959 7.146 -8.246 1.00 95.69 266 LEU A O 1
ATOM 2058 N N . ASP A 1 267 ? 7.025 5.805 -6.446 1.00 95.94 267 ASP A N 1
ATOM 2059 C CA . ASP A 1 267 ? 7.937 4.827 -7.060 1.00 95.94 267 ASP A CA 1
ATOM 2060 C C . ASP A 1 267 ? 7.329 4.201 -8.335 1.00 95.94 267 ASP A C 1
ATOM 2062 O O . ASP A 1 267 ? 8.040 3.909 -9.301 1.00 95.94 267 ASP A O 1
ATOM 2066 N N . ALA A 1 268 ? 6.005 4.008 -8.370 1.00 95.94 268 ALA A N 1
ATOM 2067 C CA . ALA A 1 268 ? 5.301 3.542 -9.562 1.00 95.94 268 ALA A CA 1
ATOM 2068 C C . ALA A 1 268 ? 5.282 4.597 -10.677 1.00 95.94 268 ALA A C 1
ATOM 2070 O O . ALA A 1 268 ? 5.438 4.245 -11.846 1.00 95.94 268 ALA A O 1
ATOM 2071 N N . LEU A 1 269 ? 5.119 5.880 -10.344 1.00 93.56 269 LEU A N 1
ATOM 2072 C CA . LEU A 1 269 ? 5.223 6.971 -11.316 1.00 93.56 269 LEU A CA 1
ATOM 2073 C C . LEU A 1 269 ? 6.635 7.050 -11.908 1.00 93.56 269 LEU A C 1
ATOM 2075 O O . LEU A 1 269 ? 6.769 7.134 -13.126 1.00 93.56 269 LEU A O 1
ATOM 2079 N N . ASP A 1 270 ? 7.679 6.908 -11.093 1.00 92.44 270 ASP A N 1
ATOM 2080 C CA . ASP A 1 270 ? 9.062 6.854 -11.584 1.00 92.44 270 ASP A CA 1
ATOM 2081 C C . ASP A 1 270 ? 9.307 5.645 -12.506 1.00 92.44 270 ASP A C 1
ATOM 2083 O O . ASP A 1 270 ? 10.079 5.722 -13.466 1.00 92.44 270 ASP A O 1
ATOM 2087 N N . ALA A 1 271 ? 8.650 4.515 -12.232 1.00 93.06 271 ALA A N 1
ATOM 2088 C CA . ALA A 1 271 ? 8.786 3.292 -13.019 1.00 93.06 271 ALA A CA 1
ATOM 2089 C C . ALA A 1 271 ? 7.980 3.286 -14.323 1.00 93.06 271 ALA A C 1
ATOM 2091 O O . ALA A 1 271 ? 8.450 2.739 -15.325 1.00 93.06 271 ALA A O 1
ATOM 2092 N N . PHE A 1 272 ? 6.774 3.852 -14.312 1.00 93.44 272 PHE A N 1
ATOM 2093 C CA . PHE A 1 272 ? 5.788 3.674 -15.381 1.00 93.44 272 PHE A CA 1
ATOM 2094 C C . PHE A 1 272 ? 5.313 4.979 -16.013 1.00 93.44 272 PHE A C 1
ATOM 2096 O O . PHE A 1 272 ? 4.626 4.934 -17.025 1.00 93.44 272 PHE A O 1
ATOM 2103 N N . ALA A 1 273 ? 5.678 6.135 -15.474 1.00 87.81 273 ALA A N 1
ATOM 2104 C CA . ALA A 1 273 ? 5.414 7.444 -16.064 1.00 87.81 273 ALA A CA 1
ATOM 2105 C C . ALA A 1 273 ? 6.686 8.320 -16.107 1.00 87.81 273 ALA A C 1
ATOM 2107 O O . ALA A 1 273 ? 6.645 9.474 -15.674 1.00 87.81 273 ALA A O 1
ATOM 2108 N N . PRO A 1 274 ? 7.834 7.806 -16.601 1.00 76.81 274 PRO A N 1
ATOM 2109 C CA . PRO A 1 274 ? 9.062 8.585 -16.611 1.00 76.81 274 PRO A CA 1
ATOM 2110 C C . PRO A 1 274 ? 8.922 9.817 -17.518 1.00 76.81 274 PRO A C 1
ATOM 2112 O O . PRO A 1 274 ? 8.495 9.732 -18.670 1.00 76.81 274 PRO A O 1
ATOM 2115 N N . SER A 1 275 ? 9.328 10.974 -16.997 1.00 69.56 275 SER A N 1
ATOM 2116 C CA . SER A 1 275 ? 9.462 12.218 -17.766 1.00 69.56 275 SER A CA 1
ATOM 2117 C C . SER A 1 275 ? 10.365 12.007 -18.999 1.00 69.56 275 SER A C 1
ATOM 2119 O O . SER A 1 275 ? 11.348 11.267 -18.899 1.00 69.56 275 SER A O 1
ATOM 2121 N N . PRO A 1 276 ? 10.082 12.628 -20.165 1.00 65.81 276 PRO A N 1
ATOM 2122 C CA . PRO A 1 276 ? 9.084 13.677 -20.428 1.00 65.81 276 PRO A CA 1
ATOM 2123 C C . PRO A 1 276 ? 7.685 13.159 -20.806 1.00 65.81 276 PRO A C 1
ATOM 2125 O O . PRO A 1 276 ? 6.803 13.952 -21.146 1.00 65.81 276 PRO A O 1
ATOM 2128 N N . PHE A 1 277 ? 7.461 11.844 -20.792 1.00 64.25 277 PHE A N 1
ATOM 2129 C CA . PHE A 1 277 ? 6.229 11.253 -21.307 1.00 64.25 277 PHE A CA 1
ATOM 2130 C C . PHE A 1 277 ? 5.037 11.583 -20.398 1.00 64.25 277 PHE A C 1
ATOM 2132 O O . PHE A 1 277 ? 5.049 11.309 -19.205 1.00 64.25 277 PHE A O 1
ATOM 2139 N N . HIS A 1 278 ? 3.990 12.188 -20.968 1.00 62.62 278 HIS A N 1
ATOM 2140 C CA . HIS A 1 278 ? 2.778 12.571 -20.226 1.00 62.62 278 HIS A CA 1
ATOM 2141 C C . HIS A 1 278 ? 1.817 11.398 -19.984 1.00 62.62 278 HIS A C 1
ATOM 2143 O O . HIS A 1 278 ? 0.880 11.518 -19.197 1.00 62.62 278 HIS A O 1
ATOM 2149 N N . HIS A 1 279 ? 2.028 10.268 -20.664 1.00 80.38 279 HIS A N 1
ATOM 2150 C CA . HIS A 1 279 ? 1.162 9.100 -20.570 1.00 80.38 279 HIS A CA 1
ATOM 2151 C C . HIS A 1 279 ? 1.896 7.952 -19.878 1.00 80.38 279 HIS A C 1
ATOM 2153 O O . HIS A 1 279 ? 2.900 7.475 -20.412 1.00 80.38 279 HIS A O 1
ATOM 2159 N N . PRO A 1 280 ? 1.403 7.490 -18.715 1.00 87.25 280 PRO A N 1
ATOM 2160 C CA . PRO A 1 280 ? 1.947 6.309 -18.073 1.00 87.25 280 PRO A CA 1
ATOM 2161 C C . PRO A 1 280 ? 1.808 5.069 -18.960 1.00 87.25 280 PRO A C 1
ATOM 2163 O O . PRO A 1 280 ? 0.772 4.873 -19.593 1.00 87.25 280 PRO A O 1
ATOM 2166 N N . THR A 1 281 ? 2.812 4.195 -18.952 1.00 91.38 281 THR A N 1
ATOM 2167 C CA . THR A 1 281 ? 2.774 2.876 -19.600 1.00 91.38 281 THR A CA 1
ATOM 2168 C C . THR A 1 281 ? 1.882 1.892 -18.846 1.00 91.38 281 THR A C 1
ATOM 2170 O O . THR A 1 281 ? 1.302 1.001 -19.457 1.00 91.38 281 THR A O 1
ATOM 2173 N N . ARG A 1 282 ? 1.742 2.075 -17.525 1.00 94.06 282 ARG A N 1
ATOM 2174 C CA . ARG A 1 282 ? 0.887 1.276 -16.631 1.00 94.06 282 ARG A CA 1
ATOM 2175 C C . ARG A 1 282 ? -0.022 2.163 -15.766 1.00 94.06 282 ARG A C 1
ATOM 2177 O O . ARG A 1 282 ? 0.163 2.251 -14.548 1.00 94.06 282 ARG A O 1
ATOM 2184 N N . PRO A 1 283 ? -1.003 2.864 -16.371 1.00 94.38 283 PRO A N 1
ATOM 2185 C CA . PRO A 1 283 ? -1.926 3.727 -15.629 1.00 94.38 283 PRO A CA 1
ATOM 2186 C C . PRO A 1 283 ? -2.816 2.935 -14.656 1.00 94.38 283 PRO A C 1
ATOM 2188 O O . PRO A 1 283 ? -3.276 3.483 -13.655 1.00 94.38 283 PRO A O 1
ATOM 2191 N N . ASP A 1 284 ? -3.027 1.645 -14.919 1.00 96.56 284 ASP A N 1
ATOM 2192 C CA . ASP A 1 284 ? -3.748 0.707 -14.060 1.00 96.56 284 ASP A CA 1
ATOM 2193 C C . ASP A 1 284 ? -3.045 0.485 -12.709 1.00 96.56 284 ASP A C 1
ATOM 2195 O O . ASP A 1 284 ? -3.707 0.521 -11.673 1.00 96.56 284 ASP A O 1
ATOM 2199 N N . ILE A 1 285 ? -1.711 0.347 -12.692 1.00 97.50 285 ILE A N 1
ATOM 2200 C CA . ILE A 1 285 ? -0.923 0.203 -11.452 1.00 97.50 285 ILE A CA 1
ATOM 2201 C C . ILE A 1 285 ? -1.000 1.480 -10.607 1.00 97.50 285 ILE A C 1
ATOM 2203 O O . ILE A 1 285 ? -1.233 1.413 -9.398 1.00 97.50 285 ILE A O 1
ATOM 2207 N N . ILE A 1 286 ? -0.853 2.649 -11.239 1.00 96.25 286 ILE A N 1
ATOM 2208 C CA . ILE A 1 286 ? -0.943 3.948 -10.552 1.00 96.25 286 ILE A CA 1
ATOM 2209 C C . ILE A 1 286 ? -2.337 4.112 -9.932 1.00 96.25 286 ILE A C 1
ATOM 2211 O O . ILE A 1 286 ? -2.463 4.432 -8.747 1.00 96.25 286 ILE A O 1
ATOM 2215 N N . ARG A 1 287 ? -3.395 3.808 -10.699 1.00 96.38 287 ARG A N 1
ATOM 2216 C CA . ARG A 1 287 ? -4.777 3.791 -10.198 1.00 96.38 287 ARG A CA 1
ATOM 2217 C C . ARG A 1 287 ? -4.926 2.832 -9.015 1.00 96.38 287 ARG A C 1
ATOM 2219 O O . ARG A 1 287 ? -5.487 3.229 -7.996 1.00 96.38 287 ARG A O 1
ATOM 2226 N N . ALA A 1 288 ? -4.400 1.612 -9.110 1.00 97.75 288 ALA A N 1
ATOM 2227 C CA . ALA A 1 288 ? -4.504 0.610 -8.052 1.00 97.75 288 ALA A CA 1
ATOM 2228 C C . ALA A 1 288 ? -3.864 1.067 -6.730 1.00 97.75 288 ALA A C 1
ATOM 2230 O O . ALA A 1 288 ? -4.475 0.893 -5.676 1.00 97.75 288 ALA A O 1
ATOM 2231 N N . LEU A 1 289 ? -2.689 1.704 -6.766 1.00 98.25 289 LEU A N 1
ATOM 2232 C CA . LEU A 1 289 ? -2.018 2.244 -5.571 1.00 98.25 289 LEU A CA 1
ATOM 2233 C C . LEU A 1 289 ? -2.777 3.427 -4.971 1.00 98.25 289 LEU A C 1
ATOM 2235 O O . LEU A 1 289 ? -2.967 3.510 -3.754 1.00 98.25 289 LEU A O 1
ATOM 2239 N N . ASN A 1 290 ? -3.297 4.299 -5.832 1.00 97.00 290 ASN A N 1
ATOM 2240 C CA . ASN A 1 290 ? -4.140 5.406 -5.417 1.00 97.00 290 ASN A CA 1
ATOM 2241 C C . ASN A 1 290 ? -5.401 4.907 -4.676 1.00 97.00 290 ASN A C 1
ATOM 2243 O O . ASN A 1 290 ? -5.731 5.393 -3.585 1.00 97.00 290 ASN A O 1
ATOM 2247 N N . ARG A 1 291 ? -6.066 3.874 -5.217 1.00 97.56 291 ARG A N 1
ATOM 2248 C CA . ARG A 1 291 ? -7.209 3.201 -4.573 1.00 97.56 291 ARG A CA 1
ATOM 2249 C C . ARG A 1 291 ? -6.806 2.454 -3.302 1.00 97.56 291 ARG A C 1
ATOM 2251 O O . ARG A 1 291 ? -7.527 2.540 -2.313 1.00 97.56 291 ARG A O 1
ATOM 2258 N N . LEU A 1 292 ? -5.646 1.800 -3.277 1.00 98.31 292 LEU A N 1
ATOM 2259 C CA . LEU A 1 292 ? -5.120 1.123 -2.090 1.00 98.31 292 LEU A CA 1
ATOM 2260 C C . LEU A 1 292 ? -4.886 2.108 -0.936 1.00 98.31 292 LEU A C 1
ATOM 2262 O O . LEU A 1 292 ? -5.261 1.828 0.202 1.00 98.31 292 LEU A O 1
ATOM 2266 N N . SER A 1 293 ? -4.343 3.296 -1.216 1.00 98.25 293 SER A N 1
ATOM 2267 C CA . SER A 1 293 ? -4.172 4.332 -0.188 1.00 98.25 293 SER A CA 1
ATOM 2268 C C . SER A 1 293 ? -5.522 4.840 0.344 1.00 98.25 293 SER A C 1
ATOM 2270 O O . SER A 1 293 ? -5.671 5.074 1.548 1.00 98.25 293 SER A O 1
ATOM 2272 N N . SER A 1 294 ? -6.535 4.934 -0.528 1.00 97.75 294 SER A N 1
ATOM 2273 C CA . SER A 1 294 ? -7.913 5.265 -0.144 1.00 97.75 294 SER A CA 1
ATOM 2274 C C . SER A 1 294 ? -8.540 4.159 0.703 1.00 97.75 294 SER A C 1
ATOM 2276 O O . SER A 1 294 ? -9.209 4.455 1.686 1.00 97.75 294 SER A O 1
ATOM 2278 N N . ALA A 1 295 ? -8.270 2.891 0.394 1.00 98.38 295 ALA A N 1
ATOM 2279 C CA . ALA A 1 295 ? -8.734 1.751 1.178 1.00 98.38 295 ALA A CA 1
ATOM 2280 C C . ALA A 1 295 ? -8.175 1.765 2.602 1.00 98.38 295 ALA A C 1
ATOM 2282 O O . ALA A 1 295 ? -8.940 1.642 3.555 1.00 98.38 295 ALA A O 1
ATOM 2283 N N . VAL A 1 296 ? -6.869 1.997 2.769 1.00 98.44 296 VAL A N 1
ATOM 2284 C CA . VAL A 1 296 ? -6.265 2.120 4.107 1.00 98.44 296 VAL A CA 1
ATOM 2285 C C . VAL A 1 296 ? -6.892 3.284 4.885 1.00 98.44 296 VAL A C 1
ATOM 2287 O O . VAL A 1 296 ? -7.212 3.137 6.065 1.00 98.44 296 VAL A O 1
ATOM 2290 N N . TYR A 1 297 ? -7.131 4.424 4.226 1.00 98.25 297 TYR A N 1
ATOM 2291 C CA . TYR A 1 297 ? -7.819 5.557 4.851 1.00 98.25 297 TYR A CA 1
ATOM 2292 C C . TYR A 1 297 ? -9.263 5.225 5.243 1.00 98.25 297 TYR A C 1
ATOM 2294 O O . TYR A 1 297 ? -9.704 5.575 6.335 1.00 98.25 297 TYR A O 1
ATOM 2302 N N . TYR A 1 298 ? -9.988 4.508 4.388 1.00 98.00 298 TYR A N 1
ATOM 2303 C CA . TYR A 1 298 ? -11.349 4.073 4.670 1.00 98.00 298 TYR A CA 1
ATOM 2304 C C . TYR A 1 298 ? -11.416 3.143 5.884 1.00 98.00 298 TYR A C 1
ATOM 2306 O O . TYR A 1 298 ? -12.291 3.316 6.727 1.00 98.00 298 TYR A O 1
ATOM 2314 N N . LEU A 1 299 ? -10.455 2.225 6.045 1.00 97.75 299 LEU A N 1
ATOM 2315 C CA . LEU A 1 299 ? -10.357 1.400 7.254 1.00 97.75 299 LEU A CA 1
ATOM 2316 C C . LEU A 1 299 ? -10.125 2.247 8.516 1.00 97.75 299 LEU A C 1
ATOM 2318 O O . LEU A 1 299 ? -10.724 1.964 9.552 1.00 97.75 299 LEU A O 1
ATOM 2322 N N . ALA A 1 300 ? -9.323 3.314 8.431 1.00 97.25 300 ALA A N 1
ATOM 2323 C CA . ALA A 1 300 ? -9.147 4.254 9.541 1.00 97.25 300 ALA A CA 1
ATOM 2324 C C . ALA A 1 300 ? -10.451 4.999 9.878 1.00 97.25 300 ALA A C 1
ATOM 2326 O O . ALA A 1 300 ? -10.802 5.129 11.050 1.00 97.25 300 ALA A O 1
ATOM 2327 N N . LEU A 1 301 ? -11.209 5.427 8.864 1.00 96.62 301 LEU A N 1
ATOM 2328 C CA . LEU A 1 301 ? -12.519 6.058 9.051 1.00 96.62 301 LEU A CA 1
ATOM 2329 C C . LEU A 1 301 ? -13.544 5.094 9.667 1.00 96.62 301 LEU A C 1
ATOM 2331 O O . LEU A 1 301 ? -14.271 5.472 10.583 1.00 96.62 301 LEU A O 1
ATOM 2335 N N . LEU A 1 302 ? -13.594 3.843 9.206 1.00 95.94 302 LEU A N 1
ATOM 2336 C CA . LEU A 1 302 ? -14.470 2.821 9.780 1.00 95.94 302 LEU A CA 1
ATOM 2337 C C . LEU A 1 302 ? -14.121 2.532 11.245 1.00 95.94 302 LEU A C 1
ATOM 2339 O O . LEU A 1 302 ? -15.026 2.389 12.069 1.00 95.94 302 LEU A O 1
ATOM 2343 N N . PHE A 1 303 ? -12.829 2.477 11.577 1.00 95.12 303 PHE A N 1
ATOM 2344 C CA . PHE A 1 303 ? -12.379 2.330 12.959 1.00 95.12 303 PHE A CA 1
ATOM 2345 C C . PHE A 1 303 ? -12.826 3.522 13.818 1.00 95.12 303 PHE A C 1
ATOM 2347 O O . PHE A 1 303 ? -13.458 3.311 14.851 1.00 95.12 303 PHE A O 1
ATOM 2354 N N . GLN A 1 304 ? -12.595 4.758 13.359 1.00 93.62 304 GLN A N 1
ATOM 2355 C CA . GLN A 1 304 ? -13.014 5.973 14.070 1.00 93.62 304 GLN A CA 1
ATOM 2356 C C . GLN A 1 304 ? -14.533 6.054 14.263 1.00 93.62 304 GLN A C 1
ATOM 2358 O O . GLN A 1 304 ? -15.009 6.493 15.306 1.00 93.62 304 GLN A O 1
ATOM 2363 N N . ALA A 1 305 ? -15.306 5.601 13.276 1.00 93.06 305 ALA A N 1
ATOM 2364 C CA . ALA A 1 305 ? -16.762 5.531 13.355 1.00 93.06 305 ALA A CA 1
ATOM 2365 C C . ALA A 1 305 ? -17.273 4.389 14.262 1.00 93.06 305 ALA A C 1
ATOM 2367 O O . ALA A 1 305 ? -18.480 4.159 14.332 1.00 93.06 305 ALA A O 1
ATOM 2368 N N . GLY A 1 306 ? -16.381 3.631 14.914 1.00 91.38 306 GLY A N 1
ATOM 2369 C CA . GLY A 1 306 ? -16.732 2.506 15.785 1.00 91.38 306 GLY A CA 1
ATOM 2370 C C . GLY A 1 306 ? -17.251 1.272 15.040 1.00 91.38 306 GLY A C 1
ATOM 2371 O O . GLY A 1 306 ? -17.819 0.376 15.665 1.00 91.38 306 GLY A O 1
ATOM 2372 N N . LYS A 1 307 ? -17.067 1.201 13.715 1.00 91.06 307 LYS A N 1
ATOM 2373 C CA . LYS A 1 307 ? -17.620 0.140 12.856 1.00 91.06 307 LYS A CA 1
ATOM 2374 C C . LYS A 1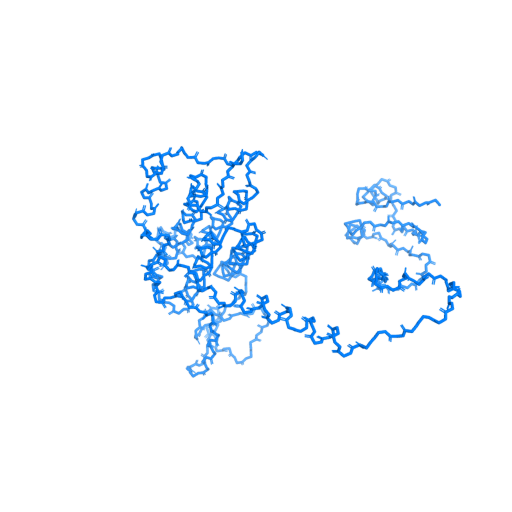 307 ? -16.749 -1.116 12.760 1.00 91.06 307 LYS A C 1
ATOM 2376 O O . LYS A 1 307 ? -17.243 -2.118 12.273 1.00 91.06 307 LYS A O 1
ATOM 2381 N N . LEU A 1 308 ? -15.495 -1.076 13.225 1.00 86.88 308 LEU A N 1
ATOM 2382 C CA . LEU A 1 308 ? -14.550 -2.214 13.194 1.00 86.88 308 LEU A CA 1
ATOM 2383 C C . LEU A 1 308 ? -14.219 -2.774 14.587 1.00 86.88 308 LEU A C 1
ATOM 2385 O O . LEU A 1 308 ? -13.188 -3.419 14.777 1.00 86.88 308 LEU A O 1
ATOM 2389 N N . GLY A 1 309 ? -15.097 -2.522 15.562 1.00 68.38 309 GLY A N 1
ATOM 2390 C CA . GLY A 1 309 ? -14.985 -3.082 16.904 1.00 68.38 309 GLY A CA 1
ATOM 2391 C C . GLY A 1 309 ? -13.925 -2.406 17.769 1.00 68.38 309 GLY A C 1
ATOM 2392 O O . GLY A 1 309 ? -12.949 -3.025 18.146 1.00 68.38 309 GLY A O 1
ATOM 2393 N N . TRP A 1 310 ? -14.152 -1.158 18.164 1.00 55.94 310 TRP A N 1
ATOM 2394 C CA . TRP A 1 310 ? -13.527 -0.570 19.350 1.00 55.94 310 TRP A CA 1
ATOM 2395 C C . TRP A 1 310 ? -14.573 0.329 19.996 1.00 55.94 310 TRP A C 1
ATOM 2397 O O . TRP A 1 310 ? -14.972 1.340 19.421 1.00 55.94 310 TRP A O 1
ATOM 2407 N N . ARG A 1 311 ? -15.091 -0.071 21.160 1.00 48.44 311 ARG A N 1
ATOM 2408 C CA . ARG A 1 311 ? -15.894 0.833 21.986 1.00 48.44 311 ARG A CA 1
ATOM 2409 C C . ARG A 1 311 ? -14.912 1.594 22.859 1.00 48.44 311 ARG A C 1
ATOM 2411 O O . ARG A 1 311 ? -14.238 0.979 23.679 1.00 48.44 311 ARG A O 1
ATOM 2418 N N . ILE A 1 312 ? -14.811 2.900 22.632 1.00 47.69 312 ILE A N 1
ATOM 2419 C CA . ILE A 1 312 ? -14.140 3.808 23.561 1.00 47.69 312 ILE A CA 1
ATOM 2420 C C . ILE A 1 312 ? -14.875 3.653 24.907 1.00 47.69 312 ILE A C 1
ATOM 2422 O O . ILE A 1 312 ? -16.107 3.753 24.895 1.00 47.69 312 ILE A O 1
ATOM 2426 N N . PRO A 1 313 ? -14.190 3.298 26.010 1.00 42.66 313 PRO A N 1
ATOM 2427 C CA . PRO A 1 313 ? -14.798 3.333 27.336 1.00 42.66 313 PRO A CA 1
ATOM 2428 C C . PRO A 1 313 ? -15.202 4.755 27.735 1.00 42.66 313 PRO A C 1
ATOM 2430 O O . PRO A 1 313 ? -14.503 5.710 27.326 1.00 42.66 313 PRO A O 1
#

Nearest PDB structures (foldseek):
  2r6t-assembly2_B  TM=7.170E-01  e=8.261E-03  Limosilactobacillus reuteri
  3ke4-assembly1_B  TM=7.464E-01  e=1.705E-02  Bacillus cereus ATCC 14579
  3ke5-assembly1_C  TM=7.482E-01  e=1.796E-02  Bacillus cereus ATCC 14579
  2ah6-assembly1_A  TM=7.168E-01  e=1.352E-01  Halalkalibacterium halodurans C-125
  8v9o-assembly1_D  TM=6.154E-01  e=4.329E-02  synthetic construct

Solvent-accessible surface area (backbone atoms only — not comparable to full-atom values): 18593 Å² total; per-residue (Å²): 131,77,49,78,41,43,42,70,54,46,51,43,41,38,73,75,67,65,44,54,66,48,79,40,55,90,70,44,44,68,40,72,66,17,55,54,47,24,60,77,71,62,35,44,76,44,56,74,63,95,66,83,91,70,84,77,81,74,89,48,91,81,76,79,86,81,73,83,86,76,92,73,81,90,73,84,82,74,73,65,71,57,55,56,52,50,50,52,54,48,51,49,51,53,52,49,60,64,69,66,55,72,75,84,72,76,88,67,86,73,58,94,72,66,55,84,90,77,88,87,83,81,83,86,68,73,82,28,23,28,76,86,77,66,47,71,58,86,73,86,54,91,62,49,40,75,59,39,91,50,34,30,35,60,58,84,41,46,61,46,49,28,51,56,41,49,51,50,42,34,51,50,36,50,51,50,20,52,52,28,46,78,69,66,16,55,62,51,19,51,51,33,50,50,51,35,28,47,51,52,45,48,55,49,17,63,42,67,76,44,80,54,77,85,61,71,58,96,92,29,44,62,66,56,45,49,50,40,63,76,38,28,46,80,66,63,72,39,72,85,87,74,89,56,94,87,52,64,67,65,50,54,51,36,52,51,51,27,49,51,32,50,51,39,34,50,34,40,38,58,44,31,34,48,82,91,48,90,65,48,81,46,57,52,58,47,49,50,33,56,50,49,28,46,49,39,47,43,54,43,50,36,43,73,64,43,71,37,64,56,81,83,129

pLDDT: mean 79.83, std 19.38, range [31.47, 98.69]

Radius of gyration: 28.12 Å; Cα contacts (8 Å, |Δi|>4): 324; chains: 1; bounding box: 67×58×78 Å

Secondary structure (DSSP, 8-state):
---EE-HHHHHHHHHTS--SEEEEPTT-EE-HHHHHHHHHTT-EEEESS---SPPP----TTS---PPPPP---PPPP-HHHHHHHHHHHHHHHHHHHHS-----------TT-S---------SSPPEETTT--B-SS--TTEEE-SSSEEEETTSHHHHHHHHHHHHHHHHHHHHHHHHHTT-HHHHHHHHHHHHHHHHHHHHHHTTPPPPPP-BTTB-HHHHHHHHH-HHHHHS-------TTS-HHHHHHHHHHHHHHHHHHHHHHHHS-TT-SS-S-HHHHHHHHHHHHHHHHHHHHHHTTTTS----

Sequence (313 aa):
MKQLFTAEIIERLVHEDGQTVLVLGRDDIITPLARDRARELGLELIGADGEDGRLPPWSAAAQATARPAHQATPASTPDGGDLEARVRQAVIRVLTQIAGQPPRGVGQTRSAWDQPARFPVDRRGPQPVCTTCGQPVQHKPDHLTQLDATHFAPKNIPRIRFRGKMDSVQGLMQLVAARARAWNLGELAHHLDTLAAYCREIVSAEYSDREVPPLVVAGLDEAALREATHHPQQALGIPHLTPGPGDHEILHWLNYLRAVVREAELDALDAFAPSPFHHPTRPDIIRALNRLSSAVYYLALLFQAGKLGWRIP